Protein AF-H0YDP6-F1 (afdb_monomer_lite)

Foldseek 3Di:
DDDDPPDPPPPDPDDDPDDADPDDDDDDLDLVDDDPDPNSVVPRPPVVDDPDDDDDDDVVVVPPDDDDDDDDDDDDDDPPPRDDDPVVVVVVVVVVVVVVVVLVVCLVVLQPDDDDPLDDDDDLPCLLSLCCQAANPCLSDDDDDDDDPDDDPDDDCSHGHDHPDSNPVSNDDPSSVVSSVVSVVVSVVVDPDD

Structure (mmCIF, N/CA/C/O backbone):
data_AF-H0YDP6-F1
#
_entry.id   AF-H0YDP6-F1
#
loop_
_atom_site.group_PDB
_atom_site.id
_atom_site.type_symbol
_atom_site.label_atom_id
_atom_site.label_alt_id
_atom_site.label_comp_id
_atom_site.label_asym_id
_atom_site.label_entity_id
_atom_site.label_seq_id
_atom_site.pdbx_PDB_ins_code
_atom_site.Cartn_x
_atom_site.Cartn_y
_atom_site.Cartn_z
_atom_site.occupancy
_atom_site.B_iso_or_equiv
_atom_site.auth_seq_id
_atom_site.auth_comp_id
_atom_site.auth_asym_id
_atom_site.auth_atom_id
_atom_site.pdbx_PDB_model_num
ATOM 1 N N . MET A 1 1 ? 11.581 -14.091 57.928 1.00 34.69 1 MET A N 1
ATOM 2 C CA . MET A 1 1 ? 11.264 -13.471 56.625 1.00 34.69 1 MET A CA 1
ATOM 3 C C . MET A 1 1 ? 9.946 -14.050 56.158 1.00 34.69 1 MET A C 1
ATOM 5 O O . MET A 1 1 ? 9.931 -15.157 55.641 1.00 34.69 1 MET A O 1
ATOM 9 N N . ALA A 1 2 ? 8.842 -13.369 56.461 1.00 35.22 2 ALA A N 1
ATOM 10 C CA . ALA A 1 2 ? 7.537 -13.759 55.948 1.00 35.22 2 ALA A CA 1
ATOM 11 C C . ALA A 1 2 ? 7.419 -13.213 54.522 1.00 35.22 2 ALA A C 1
ATOM 13 O O . ALA A 1 2 ? 7.531 -12.010 54.300 1.00 35.22 2 ALA A O 1
ATOM 14 N N . TRP A 1 3 ? 7.291 -14.129 53.572 1.00 35.38 3 TRP A N 1
ATOM 15 C CA . TRP A 1 3 ? 7.004 -13.855 52.175 1.00 35.38 3 TRP A CA 1
ATOM 16 C C . TRP A 1 3 ? 5.617 -13.210 52.100 1.00 35.38 3 TRP A C 1
ATOM 18 O O . TRP A 1 3 ? 4.625 -13.873 52.386 1.00 35.38 3 TRP A O 1
ATOM 28 N N . VAL A 1 4 ? 5.540 -11.925 51.755 1.00 42.16 4 VAL A N 1
ATOM 29 C CA . VAL A 1 4 ? 4.278 -11.293 51.350 1.00 42.16 4 VAL A CA 1
ATOM 30 C C . VAL A 1 4 ? 4.115 -11.611 49.864 1.00 42.16 4 VAL A C 1
ATOM 32 O O . VAL A 1 4 ? 4.989 -11.227 49.081 1.00 42.16 4 VAL A O 1
ATOM 35 N N . PRO A 1 5 ? 3.093 -12.378 49.447 1.00 42.91 5 PRO A N 1
ATOM 36 C CA . PRO A 1 5 ? 2.848 -12.610 48.033 1.00 42.91 5 PRO A CA 1
ATOM 37 C C . PRO A 1 5 ? 2.568 -11.266 47.364 1.00 42.91 5 PRO A C 1
ATOM 39 O O . PRO A 1 5 ? 1.757 -10.489 47.860 1.00 42.91 5 PRO A O 1
ATOM 42 N N . ALA A 1 6 ? 3.259 -10.995 46.258 1.00 47.03 6 ALA A N 1
ATOM 43 C CA . ALA A 1 6 ? 2.938 -9.875 45.392 1.00 47.03 6 ALA A CA 1
ATOM 44 C C . ALA A 1 6 ? 1.503 -10.068 44.891 1.00 47.03 6 ALA A C 1
ATOM 46 O O . ALA A 1 6 ? 1.248 -10.956 44.073 1.00 47.03 6 ALA A O 1
ATOM 47 N N . GLU A 1 7 ? 0.569 -9.281 45.426 1.00 50.38 7 GLU A N 1
ATOM 48 C CA . GLU A 1 7 ? -0.763 -9.153 44.852 1.00 50.38 7 GLU A CA 1
ATOM 49 C C . GLU A 1 7 ? -0.587 -8.786 43.381 1.00 50.38 7 GLU A C 1
ATOM 51 O O . GLU A 1 7 ? 0.160 -7.871 43.023 1.00 50.38 7 GLU A O 1
ATOM 56 N N . SER A 1 8 ? -1.197 -9.591 42.515 1.00 49.56 8 SER A N 1
ATOM 57 C CA . SER A 1 8 ? -1.188 -9.372 41.081 1.00 49.56 8 SER A CA 1
ATOM 58 C C . SER A 1 8 ? -1.639 -7.944 40.811 1.00 49.56 8 SER A C 1
ATOM 60 O O . SER A 1 8 ? -2.764 -7.591 41.160 1.00 49.56 8 SER A O 1
ATOM 62 N N . ALA A 1 9 ? -0.770 -7.150 40.188 1.00 52.09 9 ALA A N 1
ATOM 63 C CA . ALA A 1 9 ? -1.075 -5.819 39.686 1.00 52.09 9 ALA A CA 1
ATOM 64 C C . ALA A 1 9 ? -2.089 -5.914 38.532 1.00 52.09 9 ALA A C 1
ATOM 66 O O . ALA A 1 9 ? -1.759 -5.724 37.364 1.00 52.09 9 ALA A O 1
ATOM 67 N N . VAL A 1 10 ? -3.325 -6.280 38.856 1.00 60.31 10 VAL A N 1
ATOM 68 C CA . VAL A 1 10 ? -4.483 -5.883 38.074 1.00 60.31 10 VAL A CA 1
ATOM 69 C C . VAL A 1 10 ? -4.755 -4.452 38.507 1.00 60.31 10 VAL A C 1
ATOM 71 O O . VAL A 1 10 ? -4.965 -4.182 39.685 1.00 60.31 10 VAL A O 1
ATOM 74 N N . GLU A 1 11 ? -4.623 -3.515 37.578 1.00 74.81 11 GLU A N 1
ATOM 75 C CA . GLU A 1 11 ? -4.986 -2.124 37.814 1.00 74.81 11 GLU A CA 1
ATOM 76 C C . GLU A 1 11 ? -6.482 -2.104 38.165 1.00 74.81 11 GLU A C 1
ATOM 78 O O . GLU A 1 11 ? -7.344 -2.348 37.319 1.00 74.81 11 GLU A O 1
ATOM 83 N N . GLU A 1 12 ? -6.784 -1.976 39.456 1.00 82.00 12 GLU A N 1
ATOM 84 C CA . GLU A 1 12 ? -8.146 -2.039 39.972 1.00 82.00 12 GLU A CA 1
ATOM 85 C C . GLU A 1 12 ? -8.906 -0.800 39.482 1.00 82.00 12 GLU A C 1
ATOM 87 O O . GLU A 1 12 ? -8.481 0.327 39.723 1.00 82.00 12 GLU A O 1
ATOM 92 N N . LEU A 1 13 ? -10.023 -0.997 38.770 1.00 84.56 13 LEU A N 1
ATOM 93 C CA . LEU A 1 13 ? -10.787 0.088 38.131 1.00 84.56 13 LEU A CA 1
ATOM 94 C C . LEU A 1 13 ? -11.297 1.131 39.143 1.00 84.56 13 LEU A C 1
ATOM 96 O O . LEU A 1 13 ? -11.452 2.304 38.805 1.00 84.56 13 LEU A O 1
ATOM 100 N N . MET A 1 14 ? -11.566 0.700 40.378 1.00 85.00 14 MET A N 1
ATOM 101 C CA . MET A 1 14 ? -11.979 1.548 41.496 1.00 85.00 14 MET A CA 1
ATOM 102 C C . MET A 1 14 ? -11.323 1.049 42.795 1.00 85.00 14 MET A C 1
ATOM 104 O O . MET A 1 14 ? -11.967 0.324 43.554 1.00 85.00 14 MET A O 1
ATOM 108 N N . PRO A 1 15 ? -10.050 1.406 43.057 1.00 88.19 15 PRO A N 1
ATOM 109 C CA . PRO A 1 15 ? -9.323 0.889 44.205 1.00 88.19 15 PRO A CA 1
ATOM 110 C C . PRO A 1 15 ? -9.861 1.461 45.513 1.00 88.19 15 PRO A C 1
ATOM 112 O O . PRO A 1 15 ? -10.259 2.628 45.601 1.00 88.19 15 PRO A O 1
ATOM 115 N N . ARG A 1 16 ? -9.831 0.651 46.573 1.00 82.75 16 ARG A N 1
ATOM 116 C CA . ARG A 1 16 ? -10.176 1.114 47.922 1.00 82.75 16 ARG A CA 1
ATOM 117 C C . ARG A 1 16 ? -9.077 2.032 48.454 1.00 82.75 16 ARG A C 1
ATOM 119 O O . ARG A 1 16 ? -8.000 1.579 48.817 1.00 82.75 16 ARG A O 1
ATOM 126 N N . LEU A 1 17 ? -9.367 3.329 48.531 1.00 86.94 17 LEU A N 1
ATOM 127 C CA . LEU A 1 17 ? -8.424 4.333 49.047 1.00 86.94 17 LEU A CA 1
ATOM 128 C C . LEU A 1 17 ? -8.523 4.547 50.562 1.00 86.94 17 LEU A C 1
ATOM 130 O O . LEU A 1 17 ? -7.621 5.125 51.165 1.00 86.94 17 LEU A O 1
ATOM 134 N N . LEU A 1 18 ? -9.627 4.113 51.169 1.00 85.69 18 LEU A N 1
ATOM 135 C CA . LEU A 1 18 ? -9.869 4.241 52.600 1.00 85.69 18 LEU A CA 1
ATOM 136 C C . LEU A 1 18 ? -9.825 2.856 53.254 1.00 85.69 18 LEU A C 1
ATOM 138 O O . LEU A 1 18 ? -10.456 1.928 52.738 1.00 85.69 18 LEU A O 1
ATOM 142 N N . PRO A 1 19 ? -9.116 2.704 54.386 1.00 80.50 19 PRO A N 1
ATOM 143 C CA . PRO A 1 19 ? -9.111 1.454 55.125 1.00 80.50 19 PRO A CA 1
ATOM 144 C C . PRO A 1 19 ? -10.493 1.227 55.745 1.00 80.50 19 PRO A C 1
ATOM 146 O O . PRO A 1 19 ? -11.000 2.064 56.494 1.00 80.50 19 PRO A O 1
ATOM 149 N N . VAL A 1 20 ? -11.102 0.087 55.429 1.00 74.88 20 VAL A N 1
ATOM 150 C CA . VAL A 1 20 ? -12.347 -0.375 56.050 1.00 74.88 20 VAL A CA 1
ATOM 151 C C . VAL A 1 20 ? -12.084 -1.771 56.595 1.00 74.88 20 VAL A C 1
ATOM 153 O O . VAL A 1 20 ? -11.901 -2.714 55.827 1.00 74.88 20 VAL A O 1
ATOM 156 N N . GLU A 1 21 ? -12.030 -1.887 57.921 1.00 70.06 21 GLU A N 1
ATOM 157 C CA . GLU A 1 21 ? -11.777 -3.154 58.608 1.00 70.06 21 GLU A CA 1
ATOM 158 C C . GLU A 1 21 ? -12.945 -4.139 58.390 1.00 70.06 21 GLU A C 1
ATOM 160 O O . GLU A 1 21 ? -14.109 -3.763 58.595 1.00 70.06 21 GLU A O 1
ATOM 165 N N . PRO A 1 22 ? -12.684 -5.404 58.006 1.00 60.56 22 PRO A N 1
ATOM 166 C CA . PRO A 1 22 ? -13.696 -6.451 57.991 1.00 60.56 22 PRO A CA 1
ATOM 167 C C . PRO A 1 22 ? -13.973 -6.907 59.433 1.00 60.56 22 PRO A C 1
ATOM 169 O O . PRO A 1 22 ? -13.395 -7.875 59.910 1.00 60.56 22 PRO A O 1
ATOM 172 N N . CYS A 1 23 ? -14.832 -6.186 60.156 1.00 55.94 23 CYS A N 1
ATOM 173 C CA . CYS A 1 23 ? -15.249 -6.585 61.503 1.00 55.94 23 CYS A CA 1
ATOM 174 C C . CYS A 1 23 ? -16.501 -7.467 61.472 1.00 55.94 23 CYS A C 1
ATOM 176 O O . CYS A 1 23 ? -17.557 -7.036 60.986 1.00 55.94 23 CYS A O 1
ATOM 178 N N . ASP A 1 24 ? -16.362 -8.651 62.071 1.00 53.22 24 ASP A N 1
ATOM 179 C CA . ASP A 1 24 ? -17.443 -9.553 62.453 1.00 53.22 24 ASP A CA 1
ATOM 180 C C . ASP A 1 24 ? -18.491 -8.841 63.325 1.00 53.22 24 ASP A C 1
ATOM 182 O O . ASP A 1 24 ? -18.210 -7.921 64.094 1.00 53.22 24 ASP A O 1
ATOM 186 N N . LEU A 1 25 ? -19.736 -9.266 63.144 1.00 56.06 25 LEU A N 1
ATOM 187 C CA . LEU A 1 25 ? -20.956 -8.747 63.755 1.00 56.06 25 LEU A CA 1
ATOM 188 C C . LEU A 1 25 ? -20.878 -8.729 65.293 1.00 56.06 25 LEU A C 1
ATOM 190 O O . LEU A 1 25 ? -21.164 -9.746 65.917 1.00 56.06 25 LEU A O 1
ATOM 194 N N . THR A 1 26 ? -20.584 -7.593 65.929 1.00 51.22 26 THR A N 1
ATOM 195 C CA . THR A 1 26 ? -20.781 -7.463 67.385 1.00 51.22 26 THR A CA 1
ATOM 196 C C . THR A 1 26 ? -21.353 -6.098 67.766 1.00 51.22 26 THR A C 1
ATOM 198 O O . THR A 1 26 ? -20.638 -5.106 67.842 1.00 51.22 26 THR A O 1
ATOM 201 N N . GLU A 1 27 ? -22.673 -6.106 67.971 1.00 59.97 27 GLU A N 1
ATOM 202 C CA . GLU A 1 27 ? -23.441 -5.320 68.951 1.00 59.97 27 GLU A CA 1
ATOM 203 C C . GLU A 1 27 ? -23.253 -3.788 68.969 1.00 59.97 27 GLU A C 1
ATOM 205 O O . GLU A 1 27 ? -22.337 -3.256 69.586 1.00 59.97 27 GLU A O 1
ATOM 210 N N . GLY A 1 28 ? -24.209 -3.059 68.376 1.00 59.81 28 GLY A N 1
ATOM 211 C CA . GLY A 1 28 ? -24.415 -1.628 68.665 1.00 59.81 28 GLY A CA 1
ATOM 212 C C . GLY A 1 28 ? -24.575 -0.707 67.457 1.00 59.81 28 GLY A C 1
ATOM 213 O O . GLY A 1 28 ? -24.851 0.477 67.637 1.00 59.81 28 GLY A O 1
ATOM 214 N N . PHE A 1 29 ? -24.429 -1.220 66.234 1.00 68.00 29 PHE A N 1
ATOM 215 C CA . PHE A 1 29 ? -24.659 -0.418 65.036 1.00 68.00 29 PHE A CA 1
ATOM 216 C C . PHE A 1 29 ? -26.163 -0.250 64.780 1.00 68.00 29 PHE A C 1
ATOM 218 O O . PHE A 1 29 ? -26.824 -1.163 64.284 1.00 68.00 29 PHE A O 1
ATOM 225 N N . ASP A 1 30 ? -26.691 0.917 65.142 1.00 72.31 30 ASP A N 1
ATOM 226 C CA . ASP A 1 30 ? -28.053 1.335 64.823 1.00 72.31 30 ASP A CA 1
ATOM 227 C C . ASP A 1 30 ? -28.040 2.214 63.557 1.00 72.31 30 ASP A C 1
ATOM 229 O O . ASP A 1 30 ? -27.633 3.377 63.630 1.00 72.31 30 ASP A O 1
ATOM 233 N N . PRO A 1 31 ? -28.491 1.702 62.395 1.00 72.31 31 PRO A N 1
ATOM 234 C CA . PRO A 1 31 ? -28.516 2.464 61.147 1.00 72.31 31 PRO A CA 1
ATOM 235 C C . PRO A 1 31 ? -29.514 3.635 61.167 1.00 72.31 31 PRO A C 1
ATOM 237 O O . PRO A 1 31 ? -29.527 4.430 60.230 1.00 72.31 31 PRO A O 1
ATOM 240 N N . SER A 1 32 ? -30.364 3.746 62.196 1.00 78.44 32 SER A N 1
ATOM 241 C CA . SER A 1 32 ? -31.344 4.828 62.343 1.00 78.44 32 SER A CA 1
ATOM 242 C C . SER A 1 32 ? -30.815 6.060 63.092 1.00 78.44 32 SER A C 1
ATOM 244 O O . SER A 1 32 ? -31.478 7.100 63.107 1.00 78.44 32 SER A O 1
ATOM 246 N N . VAL A 1 33 ? -29.613 5.984 63.676 1.00 82.38 33 VAL A N 1
ATOM 247 C CA . VAL A 1 33 ? -28.966 7.084 64.410 1.00 82.38 33 VAL A CA 1
ATOM 248 C C . VAL A 1 33 ? -27.766 7.606 63.606 1.00 82.38 33 VAL A C 1
ATOM 250 O O . VAL A 1 33 ? -27.067 6.814 62.976 1.00 82.38 33 VAL A O 1
ATOM 253 N N . PRO A 1 34 ? -27.481 8.927 63.611 1.00 82.44 34 PRO A N 1
ATOM 254 C CA . PRO A 1 34 ? -26.311 9.461 62.922 1.00 82.44 34 PRO A CA 1
ATOM 255 C C . PRO A 1 34 ? -25.002 8.792 63.385 1.00 82.44 34 PRO A C 1
ATOM 257 O O . PRO A 1 34 ? -24.787 8.682 64.600 1.00 82.44 34 PRO A O 1
ATOM 260 N N . PRO A 1 35 ? -24.117 8.386 62.452 1.00 81.38 35 PRO A N 1
ATOM 261 C CA . PRO A 1 35 ? -22.867 7.712 62.784 1.00 81.38 35 PRO A CA 1
ATOM 262 C C . PRO A 1 35 ? -21.957 8.632 63.598 1.00 81.38 35 PRO A C 1
ATOM 264 O O . PRO A 1 35 ? -21.845 9.830 63.322 1.00 81.38 35 PRO A O 1
ATOM 267 N N . ARG A 1 36 ? -21.292 8.070 64.609 1.00 82.94 36 ARG A N 1
ATOM 268 C CA . ARG A 1 36 ? -20.384 8.800 65.508 1.00 82.94 36 ARG A CA 1
ATOM 269 C C . ARG A 1 36 ? -18.915 8.571 65.165 1.00 82.94 36 ARG A C 1
ATOM 271 O O . ARG A 1 36 ? -18.061 9.287 65.685 1.00 82.94 36 ARG A O 1
ATOM 278 N N . THR A 1 37 ? -18.621 7.612 64.285 1.00 82.12 37 THR A N 1
ATOM 279 C CA . THR A 1 37 ? -17.263 7.300 63.820 1.00 82.12 37 THR A CA 1
ATOM 280 C C . THR A 1 37 ? -17.160 7.265 62.283 1.00 82.12 37 THR A C 1
ATOM 282 O O . THR A 1 37 ? -18.139 6.944 61.602 1.00 82.12 37 THR A O 1
ATOM 285 N N . PRO A 1 38 ? -15.982 7.575 61.696 1.00 80.00 38 PRO A N 1
ATOM 286 C CA . PRO A 1 38 ? -15.763 7.474 60.247 1.00 80.00 38 PRO A CA 1
ATOM 287 C C . PRO A 1 38 ? -16.009 6.067 59.679 1.00 80.00 38 PRO A C 1
ATOM 289 O O . PRO A 1 38 ? -16.478 5.921 58.554 1.00 80.00 38 PRO A O 1
ATOM 292 N N . GLN A 1 39 ? -15.718 5.026 60.461 1.00 78.88 39 GLN A N 1
ATOM 293 C CA . GLN A 1 39 ? -15.916 3.626 60.088 1.00 78.88 39 GLN A CA 1
ATOM 294 C C . GLN A 1 39 ? -17.399 3.253 60.033 1.00 78.88 39 GLN A C 1
ATOM 296 O O . GLN A 1 39 ? -17.797 2.501 59.149 1.00 78.88 39 GLN A O 1
ATOM 301 N N . GLU A 1 40 ? -18.223 3.781 60.941 1.00 77.00 40 GLU A N 1
ATOM 302 C CA . GLU A 1 40 ? -19.680 3.632 60.865 1.00 77.00 40 GLU A CA 1
ATOM 303 C C . GLU A 1 40 ? -20.222 4.317 59.611 1.00 77.00 40 GLU A C 1
ATOM 305 O O . GLU A 1 40 ? -20.991 3.706 58.878 1.00 77.00 40 GLU A O 1
ATOM 310 N N . TYR A 1 41 ? -19.761 5.538 59.318 1.00 78.38 41 TYR A N 1
ATOM 311 C CA . TYR A 1 41 ? -20.214 6.318 58.164 1.00 78.38 41 TYR A CA 1
ATOM 312 C C . TYR A 1 41 ? -20.012 5.591 56.823 1.00 78.38 41 TYR A C 1
ATOM 314 O O . TYR A 1 41 ? -20.909 5.579 55.984 1.00 78.38 41 TYR A O 1
ATOM 322 N N . LEU A 1 42 ? -18.868 4.930 56.627 1.00 78.56 42 LEU A N 1
ATOM 323 C CA . LEU A 1 42 ? -18.537 4.262 55.361 1.00 78.56 42 LEU A CA 1
ATOM 324 C C . LEU A 1 42 ? -19.308 2.950 55.104 1.00 78.56 42 LEU A C 1
ATOM 326 O O . LEU A 1 42 ? -19.183 2.384 54.019 1.00 78.56 42 LEU A O 1
ATOM 330 N N . ARG A 1 43 ? -20.094 2.440 56.064 1.00 69.44 43 ARG A N 1
ATOM 331 C CA . ARG A 1 43 ? -20.706 1.095 55.987 1.00 69.44 43 ARG A CA 1
ATOM 332 C C . ARG A 1 43 ? -22.179 1.061 55.569 1.00 69.44 43 ARG A C 1
ATOM 334 O O . ARG A 1 43 ? -22.682 -0.023 55.290 1.00 69.44 43 ARG A O 1
ATOM 341 N N . ILE A 1 44 ? -22.891 2.188 55.563 1.00 66.19 44 ILE A N 1
ATOM 342 C CA . ILE A 1 44 ? -24.350 2.147 55.796 1.00 66.19 44 ILE A CA 1
ATOM 343 C C . ILE A 1 44 ? -25.192 2.034 54.517 1.00 66.19 44 ILE A C 1
ATOM 345 O O . ILE A 1 44 ? -26.254 1.419 54.545 1.00 66.19 44 ILE A O 1
ATOM 349 N N . GLU A 1 45 ? -24.741 2.579 53.389 1.00 66.94 45 GLU A N 1
ATOM 350 C CA . GLU A 1 45 ? -25.686 2.913 52.310 1.00 66.94 45 GLU A CA 1
ATOM 351 C C . GLU A 1 45 ? -25.391 2.221 50.974 1.00 66.94 45 GLU A C 1
ATOM 353 O O . GLU A 1 45 ? -26.297 1.688 50.336 1.00 66.94 45 GLU A O 1
ATOM 358 N N . ALA A 1 46 ? -24.120 2.136 50.573 1.00 67.44 46 ALA A N 1
ATOM 359 C CA . ALA A 1 46 ? -23.759 1.678 49.231 1.00 67.44 46 ALA A CA 1
ATOM 360 C C . ALA A 1 46 ? -24.174 0.223 48.929 1.00 67.44 46 ALA A C 1
ATOM 362 O O . ALA A 1 46 ? -24.521 -0.077 47.794 1.00 67.44 46 ALA A O 1
ATOM 363 N N . ALA A 1 47 ? -24.195 -0.665 49.933 1.00 70.75 47 ALA A N 1
ATOM 364 C CA . ALA A 1 47 ? -24.610 -2.063 49.759 1.00 70.75 47 ALA A CA 1
ATOM 365 C C . ALA A 1 47 ? -26.134 -2.248 49.612 1.00 70.75 47 ALA A C 1
ATOM 367 O O . ALA A 1 47 ? -26.582 -3.296 49.153 1.00 70.75 47 ALA A O 1
ATOM 368 N N . GLN A 1 48 ? -26.931 -1.258 50.029 1.00 76.44 48 GLN A N 1
ATOM 369 C CA . GLN A 1 48 ? -28.392 -1.268 49.878 1.00 76.44 48 GLN A CA 1
ATOM 370 C C . GLN A 1 48 ? -28.828 -0.642 48.550 1.00 76.44 48 GLN A C 1
ATOM 372 O O . GLN A 1 48 ? -29.945 -0.877 48.083 1.00 76.44 48 GLN A O 1
ATOM 377 N N . CYS A 1 49 ? -27.947 0.144 47.932 1.00 82.75 49 CYS A N 1
ATOM 378 C CA . CYS A 1 49 ? -28.163 0.686 46.606 1.00 82.75 49 CYS A CA 1
ATOM 379 C C . CYS A 1 49 ? -28.052 -0.425 45.547 1.00 82.75 49 CYS A C 1
ATOM 381 O O . CYS A 1 49 ? -27.152 -1.263 45.613 1.00 82.75 49 CYS A O 1
ATOM 383 N N . PRO A 1 50 ? -28.934 -0.436 44.538 1.00 87.69 50 PRO A N 1
ATOM 384 C CA . PRO A 1 50 ? -28.758 -1.301 43.379 1.00 87.69 50 PRO A CA 1
ATOM 385 C C . PRO A 1 50 ? -27.456 -0.949 42.644 1.00 87.69 50 PRO A C 1
ATOM 387 O O . PRO A 1 50 ? -27.249 0.204 42.271 1.00 87.69 50 PRO A O 1
ATOM 390 N N . ASP A 1 51 ? -26.617 -1.956 42.400 1.00 88.69 51 ASP A N 1
ATOM 391 C CA . ASP A 1 51 ? -25.306 -1.809 41.745 1.00 88.69 51 ASP A CA 1
ATOM 392 C C . ASP A 1 51 ? -25.418 -1.251 40.314 1.00 88.69 51 ASP A C 1
ATOM 394 O O . ASP A 1 51 ? -24.613 -0.443 39.858 1.00 88.69 51 ASP A O 1
ATOM 398 N N . VAL A 1 52 ? -26.491 -1.627 39.613 1.00 90.88 52 VAL A N 1
ATOM 399 C CA . VAL A 1 52 ? -26.812 -1.121 38.279 1.00 90.88 52 VAL A CA 1
ATOM 400 C C . VAL A 1 52 ? -28.244 -0.610 38.262 1.00 90.88 52 VAL A C 1
ATOM 402 O O . VAL A 1 52 ? -29.194 -1.343 38.542 1.00 90.88 52 VAL A O 1
ATOM 405 N N . VAL A 1 53 ? -28.407 0.650 37.863 1.00 93.00 53 VAL A N 1
ATOM 406 C CA . VAL A 1 53 ? -29.710 1.279 37.625 1.00 93.00 53 VAL A CA 1
ATOM 407 C C . VAL A 1 53 ? -29.844 1.674 36.162 1.00 93.00 53 VAL A C 1
ATOM 409 O O . VAL A 1 53 ? -28.916 2.208 35.560 1.00 93.00 53 VAL A O 1
ATOM 412 N N . VAL A 1 54 ? -31.018 1.432 35.576 1.00 92.12 54 VAL A N 1
ATOM 413 C CA . VAL A 1 54 ? -31.317 1.802 34.186 1.00 92.12 54 VAL A CA 1
ATOM 414 C C . VAL A 1 54 ? -32.447 2.821 34.174 1.00 92.12 54 VAL A C 1
ATOM 416 O O . VAL A 1 54 ? -33.591 2.505 34.498 1.00 92.12 54 VAL A O 1
ATOM 419 N N . ALA A 1 55 ? -32.136 4.052 33.773 1.00 91.44 55 ALA A N 1
ATOM 420 C CA . ALA A 1 55 ? -33.135 5.095 33.588 1.00 91.44 55 ALA A CA 1
ATOM 421 C C . ALA A 1 55 ? -33.835 4.944 32.228 1.00 91.44 55 ALA A C 1
ATOM 423 O O . ALA A 1 55 ? -33.186 4.857 31.185 1.00 91.44 55 ALA A O 1
ATOM 424 N N . GLN A 1 56 ? -35.169 4.956 32.228 1.00 88.19 56 GLN A N 1
ATOM 425 C CA . GLN A 1 56 ? -35.962 4.945 30.998 1.00 88.19 56 GLN A CA 1
ATOM 426 C C . GLN A 1 56 ? -35.992 6.348 30.383 1.00 88.19 56 GLN A C 1
ATOM 428 O O . GLN A 1 56 ? -36.542 7.285 30.960 1.00 88.19 56 GLN A O 1
ATOM 433 N N . ILE A 1 57 ? -35.403 6.495 29.197 1.00 86.75 57 ILE A N 1
ATOM 434 C CA . ILE A 1 57 ? -35.352 7.756 28.447 1.00 86.75 57 ILE A CA 1
ATOM 435 C C . ILE A 1 57 ? -36.102 7.565 27.130 1.00 86.75 57 ILE A C 1
ATOM 437 O O . ILE A 1 57 ? -35.909 6.557 26.455 1.00 86.75 57 ILE A O 1
ATOM 441 N N . ASP A 1 58 ? -36.929 8.544 26.738 1.00 87.06 58 ASP A N 1
ATOM 442 C CA . ASP A 1 58 ? -37.601 8.541 25.431 1.00 87.06 58 ASP A CA 1
ATOM 443 C C . ASP A 1 58 ? -36.559 8.488 24.289 1.00 87.06 58 ASP A C 1
ATOM 445 O O . ASP A 1 58 ? -35.839 9.475 24.069 1.00 87.06 58 ASP A O 1
ATOM 449 N N . PRO A 1 59 ? -36.489 7.384 23.516 1.00 81.06 59 PRO A N 1
ATOM 450 C CA . PRO A 1 59 ? -35.488 7.204 22.465 1.00 81.06 59 PRO A CA 1
ATOM 451 C C . PRO A 1 59 ? -35.558 8.269 21.365 1.00 81.06 59 PRO A C 1
ATOM 453 O O . PRO A 1 59 ? -34.569 8.517 20.670 1.00 81.06 59 PRO A O 1
ATOM 456 N N . LYS A 1 60 ? -36.711 8.931 21.199 1.00 82.56 60 LYS A N 1
ATOM 457 C CA . LYS A 1 60 ? -36.899 9.999 20.207 1.00 82.56 60 LYS A CA 1
ATOM 458 C C . LYS A 1 60 ? -36.035 11.225 20.505 1.00 82.56 60 LYS A C 1
ATOM 460 O O . LYS A 1 60 ? -35.658 11.939 19.577 1.00 82.56 60 LYS A O 1
ATOM 465 N N . LYS A 1 61 ? -35.674 11.452 21.773 1.00 77.50 61 LYS A N 1
ATOM 466 C CA . LYS A 1 61 ? -34.800 12.561 22.187 1.00 77.50 61 LYS A CA 1
ATOM 467 C C . LYS A 1 61 ? -33.339 12.336 21.787 1.00 77.50 61 LYS A C 1
ATOM 469 O O . LYS A 1 61 ? -32.648 13.304 21.493 1.00 77.50 61 LYS A O 1
ATOM 474 N N . LEU A 1 62 ? -32.897 11.078 21.720 1.00 77.38 62 LEU A N 1
ATOM 475 C CA . LEU A 1 62 ? -31.510 10.709 21.407 1.00 77.38 62 LEU A CA 1
ATOM 476 C C . LEU A 1 62 ? -31.253 10.594 19.896 1.00 77.38 62 LEU A C 1
ATOM 478 O O . LEU A 1 62 ? -30.192 10.974 19.412 1.00 77.38 62 LEU A O 1
ATOM 482 N N . LYS A 1 63 ? -32.242 10.132 19.121 1.00 75.81 63 LYS A N 1
ATOM 483 C CA . LYS A 1 63 ? -32.089 9.871 17.675 1.00 75.81 63 LYS A CA 1
ATOM 484 C C . LYS A 1 63 ? -32.128 11.117 16.779 1.00 75.81 63 LYS A C 1
ATOM 486 O O . LYS A 1 63 ? -31.850 11.016 15.590 1.00 75.81 63 LYS A O 1
ATOM 491 N N . ARG A 1 64 ? -32.482 12.294 17.307 1.00 77.12 64 ARG A N 1
ATOM 492 C CA . ARG A 1 64 ? -32.744 13.500 16.493 1.00 77.12 64 ARG A CA 1
ATOM 493 C C . ARG A 1 64 ? -31.484 14.145 15.893 1.00 77.12 64 ARG A C 1
ATOM 495 O O . ARG A 1 64 ? -31.614 14.917 14.948 1.00 77.12 64 ARG A O 1
ATOM 502 N N . LYS A 1 65 ? -30.294 13.891 16.451 1.00 82.19 65 LYS A N 1
ATOM 503 C CA . LYS A 1 65 ? -29.035 14.563 16.067 1.00 82.19 65 LYS A CA 1
ATOM 504 C C . LYS A 1 65 ? -27.808 13.646 16.163 1.00 82.19 65 LYS A C 1
ATOM 506 O O . LYS A 1 65 ? -26.756 14.075 16.626 1.00 82.19 65 LYS A O 1
ATOM 511 N N . GLN A 1 66 ? -27.943 12.375 15.792 1.00 83.50 66 GLN A N 1
ATOM 512 C CA . GLN A 1 66 ? -26.793 11.475 15.806 1.00 83.50 66 GLN A CA 1
ATOM 513 C C . GLN A 1 66 ? -25.821 11.853 14.680 1.00 83.50 66 GLN A C 1
ATOM 515 O O . GLN A 1 66 ? -26.211 11.902 13.514 1.00 83.50 66 GLN A O 1
ATOM 520 N N . SER A 1 67 ? -24.567 12.128 15.034 1.00 90.31 67 SER A N 1
ATOM 521 C CA . SER A 1 67 ? -23.500 12.350 14.058 1.00 90.31 67 SER A CA 1
ATOM 522 C C . SER A 1 67 ? -23.177 11.057 13.313 1.00 90.31 67 SER A C 1
ATOM 524 O O . SER A 1 67 ? -23.235 9.967 13.886 1.00 90.31 67 SER A O 1
ATOM 526 N N . VAL A 1 68 ? -22.815 11.184 12.038 1.00 91.44 68 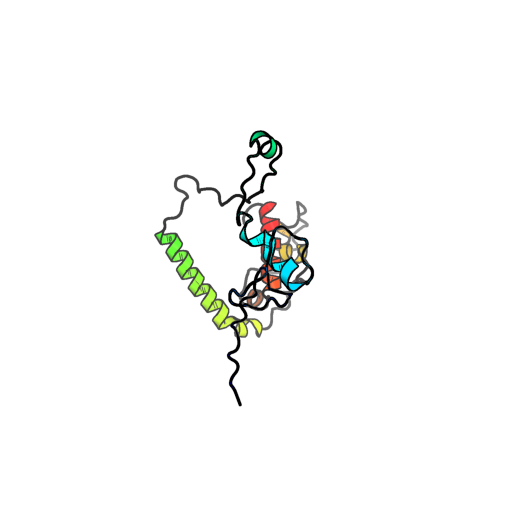VAL A N 1
ATOM 527 C CA . VAL A 1 68 ? -22.359 10.051 11.229 1.00 91.44 68 VAL A CA 1
ATOM 528 C C . VAL A 1 68 ? -20.863 9.828 11.431 1.00 91.44 68 VAL A C 1
ATOM 530 O O . VAL A 1 68 ? -20.101 10.784 11.557 1.00 91.44 68 VAL A O 1
ATOM 533 N N . ASN A 1 69 ? -20.444 8.564 11.432 1.00 93.56 69 ASN A N 1
ATOM 534 C CA . ASN A 1 69 ? -19.035 8.203 11.324 1.00 93.56 69 ASN A CA 1
ATOM 535 C C . ASN A 1 69 ? -18.721 7.978 9.846 1.00 93.56 69 ASN A C 1
ATOM 537 O O . ASN A 1 69 ? -19.365 7.149 9.203 1.00 93.56 69 ASN A O 1
ATOM 541 N N . ILE A 1 70 ? -17.761 8.724 9.304 1.00 93.19 70 ILE A N 1
ATOM 542 C CA . ILE A 1 70 ? -17.373 8.601 7.898 1.00 93.19 70 ILE A CA 1
ATOM 543 C C . ILE A 1 70 ? -16.367 7.456 7.786 1.00 93.19 70 ILE A C 1
ATOM 545 O O . ILE A 1 70 ? -15.220 7.580 8.207 1.00 93.19 70 ILE A O 1
ATOM 549 N N . SER A 1 71 ? -16.809 6.333 7.230 1.00 93.00 71 SER A N 1
ATOM 550 C CA . SER A 1 71 ? -15.943 5.222 6.842 1.00 93.00 71 SER A CA 1
ATOM 551 C C . SER A 1 71 ? -15.492 5.388 5.394 1.00 93.00 71 SER A C 1
ATOM 553 O O . SER A 1 71 ? -16.315 5.691 4.529 1.00 93.00 71 SER A O 1
ATOM 555 N N . LEU A 1 72 ? -14.212 5.140 5.122 1.00 94.00 72 LEU A N 1
ATOM 556 C CA . LEU A 1 72 ? -13.693 5.107 3.754 1.00 94.00 72 LEU A CA 1
ATOM 557 C C . LEU A 1 72 ? -14.333 3.952 2.969 1.00 94.00 72 LEU A C 1
ATOM 559 O O . LEU A 1 72 ? -14.601 2.884 3.525 1.00 94.00 72 LEU A O 1
ATOM 563 N N . SER A 1 73 ? -14.593 4.169 1.680 1.00 94.62 73 SER A N 1
ATOM 564 C CA . SER A 1 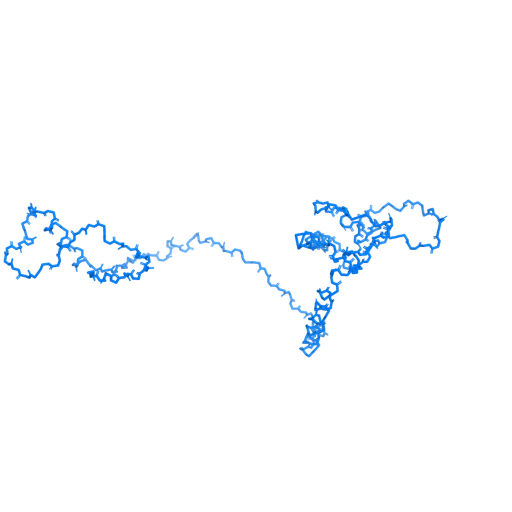73 ? -15.111 3.130 0.792 1.00 94.62 73 SER A CA 1
ATOM 565 C C . SER A 1 73 ? -14.066 2.038 0.544 1.00 94.62 73 SER A C 1
ATOM 567 O O . SER A 1 73 ? -12.862 2.284 0.536 1.00 94.62 73 SER A O 1
ATOM 569 N N . GLY A 1 74 ? -14.540 0.809 0.324 1.00 95.00 74 GLY A N 1
ATOM 570 C CA . GLY A 1 74 ? -13.697 -0.289 -0.147 1.00 95.00 74 GLY A CA 1
ATOM 571 C C . GLY A 1 74 ? -13.379 -0.191 -1.645 1.00 95.00 74 GLY A C 1
ATOM 572 O O . GLY A 1 74 ? -13.795 0.740 -2.337 1.00 95.00 74 GLY A O 1
ATOM 573 N N . CYS A 1 75 ? -12.672 -1.198 -2.162 1.00 94.94 75 CYS A N 1
ATOM 574 C CA . CYS A 1 75 ? -12.413 -1.331 -3.597 1.00 94.94 75 CYS A CA 1
ATOM 575 C C . CYS A 1 75 ? -13.711 -1.590 -4.379 1.00 94.94 75 CYS A C 1
ATOM 577 O O . CYS A 1 75 ? -14.596 -2.305 -3.906 1.00 94.94 75 CYS A O 1
ATOM 579 N N . GLN A 1 76 ? -13.807 -1.036 -5.589 1.00 95.94 76 GLN A N 1
ATOM 580 C CA . GLN A 1 76 ? -14.933 -1.305 -6.484 1.00 95.94 76 GLN A CA 1
ATOM 581 C C . GLN A 1 76 ? -14.811 -2.709 -7.101 1.00 95.94 76 GLN A C 1
ATOM 583 O O . GLN A 1 76 ? -13.695 -3.129 -7.423 1.00 95.94 76 GLN A O 1
ATOM 588 N N . PRO A 1 77 ? -15.922 -3.448 -7.283 1.00 96.31 77 PRO A N 1
ATOM 589 C CA . PRO A 1 77 ? -15.897 -4.715 -8.004 1.00 96.31 77 PRO A CA 1
ATOM 590 C C . PRO A 1 77 ? -15.396 -4.530 -9.439 1.00 96.31 77 PRO A C 1
ATOM 592 O O . PRO A 1 77 ? -15.748 -3.558 -10.108 1.00 96.31 77 PRO A O 1
ATOM 595 N N . ALA A 1 78 ? -14.603 -5.485 -9.926 1.00 97.06 78 ALA A N 1
ATOM 596 C CA . ALA A 1 78 ? -14.212 -5.507 -11.330 1.00 97.06 78 ALA A CA 1
ATOM 597 C C . ALA A 1 78 ? -15.450 -5.734 -12.224 1.00 97.06 78 ALA A C 1
ATOM 599 O O . ALA A 1 78 ? -16.320 -6.529 -11.850 1.00 97.06 78 ALA A O 1
ATOM 600 N N . PRO A 1 79 ? -15.522 -5.096 -13.406 1.00 97.50 79 PRO A N 1
ATOM 601 C CA . PRO A 1 79 ? -16.544 -5.400 -14.401 1.00 97.50 79 PRO A CA 1
ATOM 602 C C . PRO A 1 79 ? -16.578 -6.891 -14.766 1.00 97.50 79 PRO A C 1
ATOM 604 O O . PRO A 1 79 ? -15.585 -7.613 -14.625 1.00 97.50 79 PRO A O 1
ATOM 607 N N . GLU A 1 80 ? -17.724 -7.360 -15.260 1.00 96.56 80 GLU A N 1
ATOM 608 C CA . GLU A 1 80 ? -17.896 -8.759 -15.654 1.00 96.56 80 GLU A CA 1
ATOM 609 C C . GLU A 1 80 ? -16.857 -9.166 -16.712 1.00 96.56 80 GLU A C 1
ATOM 611 O O . GLU A 1 80 ? -16.616 -8.449 -17.680 1.00 96.56 80 GLU A O 1
ATOM 616 N N . GLY A 1 81 ? -16.193 -10.304 -16.490 1.00 96.81 81 GLY A N 1
ATOM 617 C CA . GLY A 1 81 ? -15.097 -10.788 -17.338 1.00 96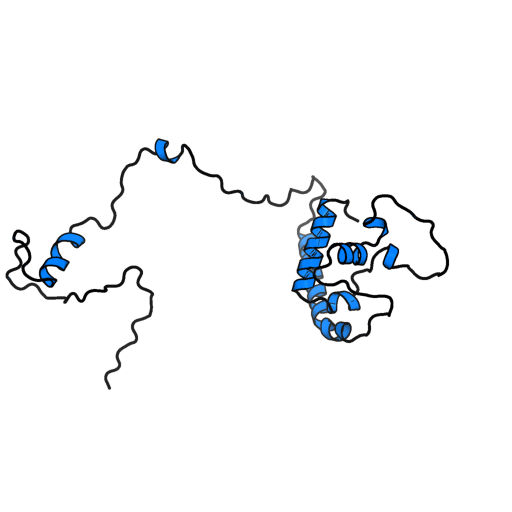.81 81 GLY A CA 1
ATOM 618 C C . GLY A 1 81 ? -13.708 -10.214 -17.020 1.00 96.81 81 GLY A C 1
ATOM 619 O O . GLY A 1 81 ? -12.720 -10.781 -17.477 1.00 96.81 81 GLY A O 1
ATOM 620 N N . TYR A 1 82 ? -13.599 -9.162 -16.198 1.00 97.12 82 TYR A N 1
ATOM 621 C CA . TYR A 1 82 ? -12.314 -8.553 -15.806 1.00 97.12 82 TYR A CA 1
ATOM 622 C C . TYR A 1 82 ? -11.814 -9.013 -14.431 1.00 97.12 82 TYR A C 1
ATOM 624 O O . TYR A 1 82 ? -10.671 -8.743 -14.062 1.00 97.12 82 TYR A O 1
ATOM 632 N N . SER A 1 83 ? -12.655 -9.699 -13.652 1.00 97.25 83 SER A N 1
ATOM 633 C CA . SER A 1 83 ? -12.252 -10.218 -12.344 1.00 97.25 83 SER A CA 1
ATOM 634 C C . SER A 1 83 ? -11.225 -11.352 -12.498 1.00 97.25 83 SER A C 1
ATOM 636 O O . SER A 1 83 ? -11.496 -12.327 -13.205 1.00 97.25 83 SER A O 1
ATOM 638 N N . PRO A 1 84 ? -10.050 -11.269 -11.848 1.00 97.56 84 PRO A N 1
ATOM 639 C CA . PRO A 1 84 ? -9.028 -12.299 -11.962 1.00 97.56 84 PRO A CA 1
ATOM 640 C C . PRO A 1 84 ? -9.438 -13.582 -11.233 1.00 97.56 84 PRO A C 1
ATOM 642 O O . PRO A 1 84 ? -10.007 -13.548 -10.139 1.00 97.56 84 PRO A O 1
ATOM 645 N N . THR A 1 85 ? -9.064 -14.736 -11.787 1.00 98.12 85 THR A N 1
ATOM 646 C CA . THR A 1 85 ? -9.304 -16.031 -11.134 1.00 98.12 85 THR A CA 1
ATOM 647 C C . THR A 1 85 ? -8.526 -16.146 -9.821 1.00 98.12 85 THR A C 1
ATOM 649 O O . THR A 1 85 ? -7.422 -15.615 -9.678 1.00 98.12 85 THR A O 1
ATOM 652 N N . LEU A 1 86 ? -9.070 -16.885 -8.850 1.00 98.31 86 LEU A N 1
ATOM 653 C CA . LEU A 1 86 ? -8.418 -17.067 -7.547 1.00 98.31 86 LEU A CA 1
ATOM 654 C C . LEU A 1 86 ? -7.035 -17.726 -7.674 1.00 98.31 86 LEU A C 1
ATOM 656 O O . LEU A 1 86 ? -6.094 -17.328 -6.991 1.00 98.31 86 LEU A O 1
ATOM 660 N N . GLN A 1 87 ? -6.898 -18.699 -8.580 1.00 98.50 87 GLN A N 1
ATOM 661 C CA . GLN A 1 87 ? -5.622 -19.363 -8.846 1.00 98.50 87 GLN A CA 1
ATOM 662 C C . GLN A 1 87 ? -4.558 -18.365 -9.324 1.00 98.50 87 GLN A C 1
ATOM 664 O O . GLN A 1 87 ? -3.420 -18.408 -8.854 1.00 98.50 87 GLN A O 1
ATOM 669 N N . TRP A 1 88 ? -4.929 -17.438 -10.213 1.00 98.25 88 TRP A N 1
ATOM 670 C CA . TRP A 1 88 ? -4.016 -16.400 -10.684 1.00 98.25 88 TRP A CA 1
ATOM 671 C C . TRP A 1 88 ? -3.608 -15.455 -9.548 1.00 98.25 88 TRP A C 1
ATOM 673 O O . TRP A 1 88 ? -2.421 -15.179 -9.386 1.00 98.25 88 TRP A O 1
ATOM 683 N N . GLN A 1 89 ? -4.552 -15.034 -8.699 1.00 98.31 89 GLN A N 1
ATOM 684 C CA . GLN A 1 89 ? -4.252 -14.190 -7.534 1.00 98.31 89 GLN A CA 1
ATOM 685 C C . GLN A 1 89 ? -3.263 -14.873 -6.574 1.00 98.31 89 GLN A C 1
ATOM 687 O O . GLN A 1 89 ? -2.271 -14.269 -6.168 1.00 98.31 89 GLN A O 1
ATOM 692 N N . GLN A 1 90 ? -3.483 -16.151 -6.251 1.00 98.56 90 GLN A N 1
ATOM 693 C CA . GLN A 1 90 ? -2.585 -16.930 -5.391 1.00 98.56 90 GLN A CA 1
ATOM 694 C C . GLN A 1 90 ? -1.184 -17.066 -5.997 1.00 98.56 90 GLN A C 1
ATOM 696 O O . GLN A 1 90 ? -0.187 -16.924 -5.286 1.00 98.56 90 GLN A O 1
ATOM 701 N N . GLN A 1 91 ? -1.100 -17.283 -7.312 1.00 98.56 91 GLN A N 1
ATOM 702 C CA . GLN A 1 91 ? 0.171 -17.318 -8.025 1.00 98.56 91 GLN A CA 1
ATOM 703 C C . GLN A 1 91 ? 0.903 -15.970 -7.943 1.00 98.56 91 GLN A C 1
ATOM 705 O O . GLN A 1 91 ? 2.094 -15.962 -7.631 1.00 98.56 91 GLN A O 1
ATOM 710 N N . GLN A 1 92 ? 0.215 -14.844 -8.165 1.00 98.50 92 GLN A N 1
ATOM 711 C CA . GLN A 1 92 ? 0.817 -13.509 -8.062 1.00 98.50 92 GLN A CA 1
ATOM 712 C C . GLN A 1 92 ? 1.333 -13.224 -6.647 1.00 98.50 92 GLN A C 1
ATOM 714 O O . GLN A 1 92 ? 2.458 -12.754 -6.484 1.00 98.50 92 GLN A O 1
ATOM 719 N N . VAL A 1 93 ? 0.564 -13.575 -5.611 1.00 98.56 93 VAL A N 1
ATOM 720 C CA . VAL A 1 93 ? 0.987 -13.416 -4.209 1.00 98.56 93 VAL A CA 1
ATOM 721 C C . VAL A 1 93 ? 2.228 -14.262 -3.904 1.00 98.56 93 VAL A C 1
ATOM 723 O O . VAL A 1 93 ? 3.177 -13.766 -3.289 1.00 98.56 93 VAL A O 1
ATOM 726 N N . ALA A 1 94 ? 2.263 -15.518 -4.361 1.00 98.31 94 ALA A N 1
ATOM 727 C CA . ALA A 1 94 ? 3.416 -16.397 -4.177 1.00 98.31 94 ALA A CA 1
ATOM 728 C C . ALA A 1 94 ? 4.667 -15.855 -4.890 1.00 98.31 94 ALA A C 1
ATOM 730 O O . ALA A 1 94 ? 5.730 -15.746 -4.276 1.00 98.31 94 ALA A O 1
ATOM 731 N N . GLN A 1 95 ? 4.532 -15.444 -6.155 1.00 98.56 95 GLN A N 1
ATOM 732 C CA . GLN A 1 95 ? 5.622 -14.855 -6.938 1.00 98.56 95 GLN A CA 1
ATOM 733 C C . GLN A 1 95 ? 6.141 -13.559 -6.304 1.00 98.56 95 GLN A C 1
ATOM 735 O O . GLN A 1 95 ? 7.352 -13.386 -6.150 1.00 98.56 95 GLN A O 1
ATOM 740 N N . PHE A 1 96 ? 5.244 -12.675 -5.866 1.00 98.44 96 PHE A N 1
ATOM 741 C CA . PHE A 1 96 ? 5.618 -11.425 -5.212 1.00 98.44 96 PHE A CA 1
ATOM 742 C C . PHE A 1 96 ? 6.375 -11.665 -3.898 1.00 98.44 96 PHE A C 1
ATOM 744 O O . PHE A 1 96 ? 7.349 -10.969 -3.606 1.00 98.44 96 PHE A O 1
ATOM 751 N N . SER A 1 97 ? 6.001 -12.694 -3.132 1.00 98.44 97 SER A N 1
ATOM 752 C CA . SER A 1 97 ? 6.746 -13.112 -1.938 1.00 98.44 97 SER A CA 1
ATOM 753 C C . SER A 1 97 ? 8.193 -13.500 -2.271 1.00 98.44 97 SER A C 1
ATOM 755 O O . SER A 1 97 ? 9.127 -13.004 -1.635 1.00 98.44 97 SER A O 1
ATOM 757 N N . THR A 1 98 ? 8.408 -14.301 -3.321 1.00 98.38 98 THR A N 1
ATOM 758 C CA . THR A 1 98 ? 9.757 -14.658 -3.794 1.00 98.38 98 THR A CA 1
ATOM 759 C C . THR A 1 98 ? 10.556 -13.427 -4.225 1.00 98.38 98 THR A C 1
ATOM 761 O O . THR A 1 98 ? 11.725 -13.294 -3.858 1.00 98.38 98 THR A O 1
ATOM 764 N N . VAL A 1 99 ? 9.937 -12.484 -4.944 1.00 98.12 99 VAL A N 1
ATOM 765 C CA . VAL A 1 99 ? 10.589 -11.220 -5.331 1.00 98.12 99 VAL A CA 1
ATOM 766 C C . VAL A 1 99 ? 11.031 -10.437 -4.093 1.00 98.12 99 VAL A C 1
ATOM 768 O O . VAL A 1 99 ? 12.190 -10.031 -4.014 1.00 98.12 99 VAL A O 1
ATOM 771 N N . ARG A 1 100 ? 10.167 -10.288 -3.081 1.00 97.62 100 ARG A N 1
ATOM 772 C CA . ARG A 1 100 ? 10.510 -9.598 -1.824 1.00 97.62 100 ARG A CA 1
ATOM 773 C C . ARG A 1 100 ? 11.677 -10.262 -1.096 1.00 97.62 100 ARG A C 1
ATOM 775 O O . ARG A 1 100 ? 12.569 -9.562 -0.617 1.00 97.62 100 ARG A O 1
ATOM 782 N N . GLN A 1 101 ? 11.702 -11.594 -1.040 1.00 97.88 101 GLN A N 1
ATOM 783 C CA . GLN A 1 101 ? 12.817 -12.344 -0.457 1.00 97.88 101 GLN A CA 1
ATOM 784 C C . GLN A 1 101 ? 14.124 -12.087 -1.218 1.00 97.88 101 GLN A C 1
ATOM 786 O O . GLN A 1 101 ? 15.153 -11.828 -0.595 1.00 97.88 101 GLN A O 1
ATOM 791 N N . ASN A 1 102 ? 14.082 -12.080 -2.553 1.00 97.44 102 ASN A N 1
ATOM 792 C CA . ASN A 1 102 ? 15.248 -11.811 -3.395 1.00 97.44 102 ASN A CA 1
ATOM 793 C C . ASN A 1 102 ? 15.766 -10.377 -3.249 1.00 97.44 102 ASN A C 1
ATOM 795 O O . ASN A 1 102 ? 16.979 -10.181 -3.140 1.00 97.44 102 ASN A O 1
ATOM 799 N N . VAL A 1 103 ? 14.873 -9.384 -3.209 1.00 96.62 103 VAL A N 1
ATOM 800 C CA . VAL A 1 103 ? 15.234 -7.978 -2.970 1.00 96.62 103 VAL A CA 1
ATOM 801 C C . VAL A 1 103 ? 15.909 -7.838 -1.609 1.00 96.62 103 VAL A C 1
ATOM 803 O O . VAL A 1 103 ? 16.976 -7.239 -1.514 1.00 96.62 103 VAL A O 1
ATOM 806 N N . ASN A 1 104 ? 15.337 -8.439 -0.563 1.00 96.06 104 ASN A N 1
ATOM 807 C CA . ASN A 1 104 ? 15.909 -8.377 0.778 1.00 96.06 104 ASN A CA 1
ATOM 808 C C . ASN A 1 104 ? 17.281 -9.068 0.854 1.00 96.06 104 ASN A C 1
ATOM 810 O O . ASN A 1 104 ? 18.230 -8.498 1.387 1.00 96.06 104 ASN A O 1
ATOM 814 N N . LYS A 1 105 ? 17.408 -10.260 0.255 1.00 96.88 105 LYS A N 1
ATOM 815 C CA . LYS A 1 105 ? 18.650 -11.045 0.228 1.00 96.88 105 LYS A CA 1
ATOM 816 C C . LYS A 1 105 ? 19.821 -10.272 -0.382 1.00 96.88 105 LYS A C 1
ATOM 818 O O . LYS A 1 105 ? 20.933 -10.356 0.127 1.00 96.88 105 LYS A O 1
ATOM 823 N N . HIS A 1 106 ? 19.582 -9.520 -1.456 1.00 95.00 106 HIS A N 1
ATOM 824 C CA . HIS A 1 106 ? 20.641 -8.815 -2.185 1.00 95.00 106 HIS A CA 1
ATOM 825 C C . HIS A 1 106 ? 20.709 -7.312 -1.871 1.00 95.00 106 HIS A C 1
ATOM 827 O O . HIS A 1 106 ? 21.515 -6.604 -2.475 1.00 95.00 106 HIS A O 1
ATOM 833 N N . ARG A 1 107 ? 19.909 -6.804 -0.920 1.00 94.81 107 ARG A N 1
ATOM 834 C CA . ARG A 1 107 ? 19.807 -5.364 -0.628 1.00 94.81 107 ARG A CA 1
ATOM 835 C C . ARG A 1 107 ? 21.157 -4.735 -0.293 1.00 94.81 107 ARG A C 1
ATOM 837 O O . ARG A 1 107 ? 21.496 -3.687 -0.835 1.00 94.81 107 ARG A O 1
ATOM 844 N N . SER A 1 108 ? 21.939 -5.381 0.575 1.00 93.88 108 SER A N 1
ATOM 845 C CA . SER A 1 108 ? 23.250 -4.873 1.002 1.00 93.88 108 SER A CA 1
ATOM 846 C C . SER A 1 108 ? 24.233 -4.767 -0.162 1.00 93.88 108 SER A C 1
ATOM 848 O O . SER A 1 108 ? 24.924 -3.760 -0.281 1.00 93.88 108 SER A O 1
ATOM 850 N N . HIS A 1 109 ? 24.237 -5.766 -1.050 1.00 94.75 109 HIS A N 1
ATOM 851 C CA . HIS A 1 109 ? 25.077 -5.781 -2.246 1.00 94.75 109 HIS A CA 1
ATOM 852 C C . HIS A 1 109 ? 24.758 -4.595 -3.167 1.00 94.75 109 HIS A C 1
ATOM 854 O O . HIS A 1 109 ? 25.652 -3.828 -3.519 1.00 94.75 109 HIS A O 1
ATOM 860 N N . TRP A 1 110 ? 23.480 -4.378 -3.489 1.00 93.12 110 TRP A N 1
ATOM 861 C CA . TRP A 1 110 ? 23.068 -3.270 -4.359 1.00 93.12 110 TRP A CA 1
ATOM 862 C C . TRP A 1 110 ? 23.257 -1.896 -3.716 1.00 93.12 110 TRP A C 1
ATOM 864 O O . TRP A 1 110 ? 23.585 -0.934 -4.403 1.00 93.12 110 TRP A O 1
ATOM 874 N N . LYS A 1 111 ? 23.115 -1.800 -2.390 1.00 91.25 111 LYS A N 1
ATOM 875 C CA . LYS A 1 111 ? 23.356 -0.556 -1.652 1.00 91.25 111 LYS A CA 1
ATOM 876 C C . LYS A 1 111 ? 24.824 -0.113 -1.712 1.00 91.25 111 LYS A C 1
ATOM 878 O O . LYS A 1 111 ? 25.078 1.087 -1.708 1.00 91.25 111 LYS A O 1
ATOM 883 N N . SER A 1 112 ? 25.771 -1.055 -1.769 1.00 89.56 112 SER A N 1
ATOM 884 C CA . SER A 1 112 ? 27.211 -0.753 -1.833 1.00 89.56 112 SER A CA 1
ATOM 885 C C . SER A 1 112 ? 27.747 -0.423 -3.229 1.00 89.56 112 SER A C 1
ATOM 887 O O . SER A 1 112 ? 28.841 0.125 -3.333 1.00 89.56 112 SER A O 1
ATOM 889 N N . GLN A 1 113 ? 27.017 -0.748 -4.299 1.00 88.25 113 GLN A N 1
ATOM 890 C CA . GLN A 1 113 ? 27.455 -0.428 -5.662 1.00 88.25 113 GLN A CA 1
ATOM 891 C C . GLN A 1 113 ? 27.346 1.066 -5.927 1.00 88.25 113 GLN A C 1
ATOM 893 O O . GLN A 1 113 ? 26.348 1.655 -5.533 1.00 88.25 113 GLN A O 1
ATOM 898 N N . GLN A 1 114 ? 28.321 1.674 -6.606 1.00 81.50 114 GLN A N 1
ATOM 899 C CA . GLN A 1 114 ? 28.235 3.082 -7.004 1.00 81.50 114 GLN A CA 1
ATOM 900 C C . GLN A 1 114 ? 27.080 3.296 -7.988 1.00 81.50 114 GLN A C 1
ATOM 902 O O . GLN A 1 114 ? 26.810 2.436 -8.822 1.00 81.50 114 GLN A O 1
ATOM 907 N N . LEU A 1 115 ? 26.386 4.427 -7.857 1.00 80.75 115 LEU A N 1
ATOM 908 C CA . LEU A 1 115 ? 25.436 4.855 -8.880 1.00 80.75 115 LEU A CA 1
ATOM 909 C C . LEU A 1 115 ? 26.206 5.511 -10.021 1.00 80.75 115 LEU A C 1
ATOM 911 O O . LEU A 1 115 ? 27.246 6.133 -9.789 1.00 80.75 115 LEU A O 1
ATOM 915 N N . ASP A 1 116 ? 25.667 5.394 -11.229 1.00 77.12 116 ASP A N 1
ATOM 916 C CA . ASP A 1 116 ? 26.152 6.170 -12.360 1.00 77.12 116 ASP A CA 1
ATOM 917 C C . ASP A 1 116 ? 26.022 7.669 -12.053 1.00 77.12 116 ASP A C 1
ATOM 919 O O . ASP A 1 116 ? 25.118 8.109 -11.336 1.00 77.12 116 ASP A O 1
ATOM 923 N N . SER A 1 117 ? 26.941 8.470 -12.594 1.00 73.75 117 SER A N 1
ATOM 924 C CA . SER A 1 117 ? 27.024 9.914 -12.326 1.00 73.75 117 SER A CA 1
ATOM 925 C C . SER A 1 117 ? 25.778 10.698 -12.750 1.00 73.75 117 SER A C 1
ATOM 927 O O . SER A 1 117 ? 25.586 11.828 -12.308 1.00 73.75 117 SER A O 1
ATOM 929 N N . ASN A 1 118 ? 24.925 10.108 -13.589 1.00 79.31 118 ASN A N 1
ATOM 930 C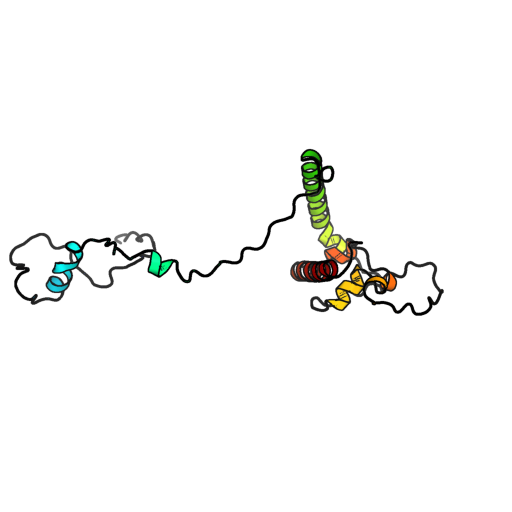 CA . ASN A 1 118 ? 23.659 10.678 -14.038 1.00 79.31 118 ASN A CA 1
ATOM 931 C C . ASN A 1 118 ? 22.499 10.469 -13.044 1.00 79.31 118 ASN A C 1
ATOM 933 O O . ASN A 1 118 ? 21.460 11.107 -13.201 1.00 79.31 118 ASN A O 1
ATOM 937 N N . VAL A 1 119 ? 22.643 9.616 -12.022 1.00 83.88 119 VAL A N 1
ATOM 938 C CA . VAL A 1 119 ? 21.570 9.332 -11.057 1.00 83.88 119 VAL A CA 1
ATOM 939 C C . VAL A 1 119 ? 21.720 10.220 -9.824 1.00 83.88 119 VAL A C 1
ATOM 941 O O . VAL A 1 119 ? 22.473 9.913 -8.899 1.00 83.88 119 VAL A O 1
ATOM 944 N N . THR A 1 120 ? 20.938 11.297 -9.769 1.00 86.94 120 THR A N 1
ATOM 945 C CA . THR A 1 120 ? 20.796 12.119 -8.558 1.00 86.94 120 THR A CA 1
ATOM 946 C C . THR A 1 120 ? 19.447 11.836 -7.908 1.00 86.94 120 THR A C 1
ATOM 948 O O . THR A 1 120 ? 18.408 12.186 -8.459 1.00 86.94 120 THR A O 1
ATOM 951 N N . MET A 1 121 ? 19.456 11.180 -6.744 1.00 89.88 121 MET A N 1
ATOM 952 C CA . MET A 1 121 ? 18.227 10.888 -6.000 1.00 89.88 121 MET A CA 1
ATOM 953 C C . MET A 1 121 ? 17.688 12.169 -5.337 1.00 89.88 121 MET A C 1
ATOM 955 O O . MET A 1 121 ? 18.460 12.833 -4.634 1.00 89.88 121 MET A O 1
ATOM 959 N N . PRO A 1 122 ? 16.396 12.507 -5.509 1.00 93.75 122 PRO A N 1
ATOM 960 C CA . PRO A 1 122 ? 15.778 13.639 -4.826 1.00 93.75 122 PRO A CA 1
ATOM 961 C C . PRO A 1 122 ? 15.798 13.489 -3.299 1.00 93.75 122 PRO A C 1
ATOM 963 O O . PRO A 1 122 ? 15.977 12.394 -2.751 1.00 93.75 122 PRO A O 1
ATOM 966 N N . LYS A 1 123 ? 15.586 14.604 -2.593 1.00 93.31 123 LYS A N 1
ATOM 967 C CA . LYS A 1 123 ? 15.402 14.586 -1.134 1.00 93.31 123 LYS A CA 1
ATOM 968 C C . LYS A 1 123 ? 14.081 13.908 -0.779 1.00 93.31 123 LYS A C 1
ATOM 970 O O . LYS A 1 123 ? 13.158 13.894 -1.582 1.00 93.31 123 LYS A O 1
ATOM 975 N N . SER A 1 124 ? 13.969 13.352 0.425 1.00 91.94 124 SER A N 1
ATOM 976 C CA . SER A 1 124 ? 12.759 12.634 0.863 1.00 91.94 124 SER A CA 1
ATOM 977 C C . SER A 1 124 ? 11.474 13.456 0.757 1.00 91.94 124 SER A C 1
ATOM 979 O O . SER A 1 124 ? 10.430 12.892 0.471 1.00 91.94 124 SER A O 1
ATOM 981 N N . GLU A 1 125 ? 11.580 14.760 0.986 1.00 93.69 125 GLU A N 1
ATOM 982 C CA . GLU A 1 125 ? 10.496 15.739 1.015 1.00 93.69 125 GLU A CA 1
ATOM 983 C C . GLU A 1 125 ? 10.211 16.406 -0.343 1.00 93.69 125 GLU A C 1
ATOM 985 O O . GLU A 1 125 ? 9.303 17.228 -0.444 1.00 93.69 125 GLU A O 1
ATOM 990 N N . ASP A 1 126 ? 10.995 16.094 -1.379 1.00 94.69 126 ASP A N 1
ATOM 991 C CA . ASP A 1 126 ? 10.884 16.711 -2.704 1.00 94.69 126 ASP A CA 1
ATOM 992 C C . ASP A 1 126 ? 9.904 15.939 -3.601 1.00 94.69 126 ASP A C 1
ATOM 994 O O . ASP A 1 126 ? 10.305 15.127 -4.436 1.00 94.69 126 ASP A O 1
ATOM 998 N N . GLU A 1 127 ? 8.605 16.172 -3.399 1.00 94.12 127 GLU A N 1
ATOM 999 C CA . GLU A 1 127 ? 7.521 15.506 -4.136 1.00 94.12 127 GLU A CA 1
ATOM 1000 C C . GLU A 1 127 ? 7.667 15.639 -5.660 1.00 94.12 127 GLU A C 1
ATOM 1002 O O . GLU A 1 127 ? 7.643 14.640 -6.385 1.00 94.12 127 GLU A O 1
ATOM 1007 N N . GLU A 1 128 ? 7.864 16.861 -6.153 1.00 92.12 128 GLU A N 1
ATOM 1008 C CA . GLU A 1 128 ? 7.981 17.135 -7.587 1.00 92.12 128 GLU A CA 1
ATOM 1009 C C . GLU A 1 128 ? 9.269 16.550 -8.176 1.00 92.12 128 GLU A C 1
ATOM 1011 O O . GLU A 1 128 ? 9.264 16.022 -9.293 1.00 92.12 128 GLU A O 1
ATOM 1016 N N . GLY A 1 129 ? 10.365 16.567 -7.410 1.00 93.06 129 GLY A N 1
ATOM 1017 C CA . GLY A 1 129 ? 11.597 15.873 -7.763 1.00 93.06 129 GLY A CA 1
ATOM 1018 C C . GLY A 1 129 ? 11.385 14.369 -7.922 1.00 93.06 129 GLY A C 1
ATOM 1019 O O . GLY A 1 129 ? 11.847 13.797 -8.907 1.00 93.06 129 GLY A O 1
ATOM 1020 N N . TRP A 1 130 ? 10.649 13.721 -7.013 1.00 95.00 130 TRP A N 1
ATOM 1021 C CA . TRP A 1 130 ? 10.346 12.287 -7.101 1.00 95.00 130 TRP A CA 1
ATOM 1022 C C . TRP A 1 130 ? 9.426 11.931 -8.265 1.00 95.00 130 TRP A C 1
ATOM 1024 O O . TRP A 1 130 ? 9.694 10.946 -8.955 1.00 95.00 130 TRP A O 1
ATOM 1034 N N . LYS A 1 131 ? 8.392 12.736 -8.537 1.00 92.62 131 LYS A N 1
ATOM 1035 C CA . LYS A 1 131 ? 7.516 12.542 -9.706 1.00 92.62 131 LYS A CA 1
ATOM 1036 C C . LYS A 1 131 ? 8.322 12.602 -11.004 1.00 92.62 131 LYS A C 1
ATOM 1038 O O . LYS A 1 131 ? 8.274 11.661 -11.794 1.00 92.62 131 LYS A O 1
ATOM 1043 N N . LYS A 1 132 ? 9.148 13.640 -11.182 1.00 91.81 132 LYS A N 1
ATOM 1044 C CA . LYS A 1 132 ? 10.035 13.774 -12.353 1.00 91.81 132 LYS A CA 1
ATOM 1045 C C . LYS A 1 132 ? 11.078 12.665 -12.422 1.00 91.81 132 LYS A C 1
ATOM 1047 O O . LYS A 1 132 ? 11.356 12.158 -13.502 1.00 91.81 132 LYS A O 1
ATOM 1052 N N . PHE A 1 133 ? 11.639 12.267 -11.284 1.00 93.38 133 PHE A N 1
ATOM 1053 C CA . PHE A 1 133 ? 12.643 11.211 -11.227 1.00 93.38 133 PHE A CA 1
ATOM 1054 C C . PHE A 1 133 ? 12.071 9.858 -11.657 1.00 93.38 133 PHE A C 1
ATOM 1056 O O . PHE A 1 133 ? 12.733 9.145 -12.399 1.00 93.38 133 PHE A O 1
ATOM 1063 N N . CYS A 1 134 ? 10.860 9.495 -11.229 1.00 93.38 134 CYS A N 1
ATOM 1064 C CA . CYS A 1 134 ? 10.260 8.197 -11.550 1.00 93.38 134 CYS A CA 1
ATOM 1065 C C . CYS A 1 134 ? 9.540 8.171 -12.905 1.00 93.38 134 CYS A C 1
ATOM 1067 O O . CYS A 1 134 ? 9.620 7.166 -13.605 1.00 93.38 134 CYS A O 1
ATOM 1069 N N . LEU A 1 135 ? 8.838 9.248 -13.265 1.00 90.88 135 LEU A N 1
ATOM 1070 C CA . LEU A 1 135 ? 7.929 9.294 -14.420 1.00 90.88 135 LEU A CA 1
ATOM 1071 C C . LEU A 1 135 ? 8.472 10.142 -15.582 1.00 90.88 135 LEU A C 1
ATOM 1073 O O . LEU A 1 135 ? 7.930 10.115 -16.684 1.00 90.88 135 LEU A O 1
ATOM 1077 N N . GLY A 1 136 ? 9.539 10.908 -15.352 1.00 87.38 136 GLY A N 1
ATOM 1078 C CA . GLY A 1 136 ? 10.140 11.782 -16.352 1.00 87.38 136 GLY A CA 1
ATOM 1079 C C . GLY A 1 136 ? 9.439 13.129 -16.502 1.00 87.38 136 GLY A C 1
ATOM 1080 O O . GLY A 1 136 ? 8.298 13.351 -16.086 1.00 87.38 136 GLY A O 1
ATOM 1081 N N . GLU A 1 137 ? 10.143 14.064 -17.135 1.00 76.88 137 GLU A N 1
ATOM 1082 C CA . GLU A 1 137 ? 9.658 15.430 -17.323 1.00 76.88 137 GLU A CA 1
ATOM 1083 C C . GLU A 1 137 ? 8.502 15.523 -18.333 1.00 76.88 137 GLU A C 1
ATOM 1085 O O . GLU A 1 137 ? 7.609 16.352 -18.157 1.00 76.88 137 GLU A O 1
ATOM 1090 N N . LYS A 1 138 ? 8.438 14.622 -19.329 1.00 65.06 138 LYS A N 1
ATOM 1091 C CA . LYS A 1 138 ? 7.345 14.593 -20.327 1.00 65.06 138 LYS A CA 1
ATOM 1092 C C . LYS A 1 138 ? 5.974 14.312 -19.714 1.00 65.06 138 LYS A C 1
ATOM 1094 O O . LYS A 1 138 ? 4.975 14.794 -20.233 1.00 65.06 138 LYS A O 1
ATOM 1099 N N . LEU A 1 139 ? 5.937 13.526 -18.639 1.00 62.31 139 LEU A N 1
ATOM 1100 C CA . LEU A 1 139 ? 4.710 13.157 -17.933 1.00 62.31 139 LEU A CA 1
ATOM 1101 C C . LEU A 1 139 ? 4.402 14.078 -16.749 1.00 62.31 139 LEU A C 1
ATOM 1103 O O . LEU A 1 139 ? 3.318 13.975 -16.186 1.00 62.31 139 LEU A O 1
ATOM 1107 N N . CYS A 1 140 ? 5.321 14.972 -16.368 1.00 58.91 140 CYS A N 1
ATOM 1108 C CA . CYS A 1 140 ? 5.102 15.960 -15.307 1.00 58.91 140 CYS A CA 1
ATOM 1109 C C . CYS A 1 140 ? 4.780 17.357 -15.864 1.00 58.91 140 CYS A C 1
ATOM 1111 O O . CYS A 1 140 ? 3.983 18.077 -15.266 1.00 58.91 140 CYS A O 1
ATOM 1113 N N . ALA A 1 141 ? 5.329 17.743 -17.019 1.00 58.62 141 ALA A N 1
ATOM 1114 C CA . ALA A 1 141 ? 5.033 19.025 -17.653 1.00 58.62 141 ALA A CA 1
ATOM 1115 C C . ALA A 1 141 ? 3.703 18.979 -18.422 1.00 58.62 141 ALA A C 1
ATOM 1117 O O . ALA A 1 141 ? 3.515 18.163 -19.322 1.00 58.62 141 ALA A O 1
ATOM 1118 N N . ASP A 1 142 ? 2.784 19.877 -18.079 1.00 49.84 142 ASP A N 1
ATOM 1119 C CA . ASP A 1 142 ? 1.565 20.118 -18.847 1.00 49.84 142 ASP A CA 1
ATOM 1120 C C . ASP A 1 142 ? 1.930 20.962 -20.090 1.00 49.84 142 ASP A C 1
ATOM 1122 O O . ASP A 1 142 ? 2.127 22.173 -20.014 1.00 49.84 142 ASP A O 1
ATOM 1126 N N . GLY A 1 143 ? 2.143 20.308 -21.237 1.00 48.44 143 GLY A N 1
ATOM 1127 C CA . GLY A 1 143 ? 2.035 20.957 -22.550 1.00 48.44 143 GLY A CA 1
ATOM 1128 C C . GLY A 1 143 ? 3.151 21.897 -23.043 1.00 48.44 143 GLY A C 1
ATOM 1129 O O . GLY A 1 143 ? 2.851 22.783 -23.840 1.00 48.44 143 GLY A O 1
ATOM 1130 N N . ALA A 1 144 ? 4.429 21.713 -22.690 1.00 39.06 144 ALA A N 1
ATOM 1131 C CA . ALA A 1 144 ? 5.524 22.459 -23.337 1.00 39.06 144 ALA A CA 1
ATOM 1132 C C . ALA A 1 144 ? 6.661 21.543 -23.817 1.00 39.06 144 ALA A C 1
ATOM 1134 O O . ALA A 1 144 ? 7.653 21.321 -23.125 1.00 39.06 144 ALA A O 1
ATOM 1135 N N . VAL A 1 145 ? 6.533 21.029 -25.043 1.00 41.94 145 VAL A N 1
ATOM 1136 C CA . VAL A 1 145 ? 7.642 20.381 -25.756 1.00 41.94 145 VAL A CA 1
ATOM 1137 C C . VAL A 1 145 ? 8.560 21.474 -26.309 1.00 41.94 145 VAL A C 1
ATOM 1139 O O . VAL A 1 145 ? 8.276 22.072 -27.345 1.00 41.94 145 VAL A O 1
ATOM 1142 N N . GLY A 1 146 ? 9.665 21.749 -25.614 1.00 48.25 146 GLY A N 1
ATOM 1143 C CA . GLY A 1 146 ? 10.830 22.405 -26.214 1.00 48.25 146 GLY A CA 1
ATOM 1144 C C . GLY A 1 146 ? 11.522 21.462 -27.212 1.00 48.25 146 GLY A C 1
ATOM 1145 O O . GLY A 1 146 ? 11.406 20.240 -27.070 1.00 48.25 146 GLY A O 1
ATOM 1146 N N . PRO A 1 147 ? 12.210 21.984 -28.246 1.00 42.00 147 PRO A N 1
ATOM 1147 C CA . PRO A 1 147 ? 12.768 21.160 -29.310 1.00 42.00 147 PRO A CA 1
ATOM 1148 C C . PRO A 1 147 ? 13.812 20.190 -28.753 1.00 42.00 147 PRO A C 1
ATOM 1150 O O . PRO A 1 147 ? 14.713 20.583 -28.016 1.00 42.00 147 PRO A O 1
ATOM 1153 N N . ALA A 1 148 ? 13.685 18.917 -29.131 1.00 44.72 148 ALA A N 1
ATOM 1154 C CA . ALA A 1 148 ? 14.662 17.886 -28.820 1.00 44.72 148 ALA A CA 1
ATOM 1155 C C . ALA A 1 148 ? 16.005 18.241 -29.474 1.00 44.72 148 ALA A C 1
ATOM 1157 O O . ALA A 1 148 ? 16.165 18.139 -30.692 1.00 44.72 148 ALA A O 1
ATOM 1158 N N . THR A 1 149 ? 16.980 18.660 -28.672 1.00 42.56 149 THR A N 1
ATOM 1159 C CA . THR A 1 149 ? 18.379 18.697 -29.094 1.00 42.56 149 THR A CA 1
ATOM 1160 C C . THR A 1 149 ? 18.906 17.266 -29.125 1.00 42.56 149 THR A C 1
ATOM 1162 O O . THR A 1 149 ? 19.281 16.698 -28.103 1.00 42.56 149 THR A O 1
ATOM 1165 N N . ASN A 1 150 ? 18.865 16.678 -30.321 1.00 52.12 150 ASN A N 1
ATOM 1166 C CA . ASN A 1 150 ? 19.570 15.455 -30.697 1.00 52.12 150 ASN A CA 1
ATOM 1167 C C . ASN A 1 150 ? 21.075 15.631 -30.484 1.00 52.12 150 ASN A C 1
ATOM 1169 O O . ASN A 1 150 ? 21.659 16.320 -31.297 1.00 52.12 150 ASN A O 1
ATOM 1173 N N . GLU A 1 151 ? 21.694 14.987 -29.494 1.00 53.03 151 GLU A N 1
ATOM 1174 C CA . GLU A 1 151 ? 23.134 14.652 -29.502 1.00 53.03 151 GLU A CA 1
ATOM 1175 C C . GLU A 1 151 ? 23.439 13.605 -28.391 1.00 53.03 151 GLU A C 1
ATOM 1177 O O . GLU A 1 151 ? 24.072 13.929 -27.389 1.00 53.03 151 GLU A O 1
ATOM 1182 N N . SER A 1 152 ? 22.943 12.360 -28.504 1.00 45.97 152 SER A N 1
ATOM 1183 C CA . SER A 1 152 ? 23.525 11.126 -27.908 1.00 45.97 152 SER A CA 1
ATOM 1184 C C . SER A 1 152 ? 22.641 9.898 -28.200 1.00 45.97 152 SER A C 1
ATOM 1186 O O . SER A 1 152 ? 21.435 9.974 -27.994 1.00 45.97 152 SER A O 1
ATOM 1188 N N . PRO A 1 153 ? 23.187 8.730 -28.595 1.00 51.84 153 PRO A N 1
ATOM 1189 C CA . PRO A 1 153 ? 22.412 7.488 -28.744 1.00 51.84 153 PRO A CA 1
ATOM 1190 C C . PRO A 1 153 ? 22.030 6.827 -27.398 1.00 51.84 153 PRO A C 1
ATOM 1192 O O . PRO A 1 153 ? 21.591 5.679 -27.375 1.00 51.84 153 PRO A O 1
ATOM 1195 N N . GLY A 1 154 ? 22.227 7.523 -26.273 1.00 60.59 154 GLY A N 1
ATOM 1196 C CA . GLY A 1 154 ? 21.868 7.060 -24.932 1.00 60.59 154 GLY A CA 1
ATOM 1197 C C . GLY A 1 154 ? 20.425 7.413 -24.566 1.00 60.59 154 GLY A C 1
ATOM 1198 O O . GLY A 1 154 ? 19.896 8.430 -25.004 1.00 60.59 154 GLY A O 1
ATOM 1199 N N . ILE A 1 155 ? 19.786 6.573 -23.750 1.00 67.12 155 ILE A N 1
ATOM 1200 C CA . ILE A 1 155 ? 18.451 6.844 -23.201 1.00 67.12 155 ILE A CA 1
ATOM 1201 C C . ILE A 1 155 ? 18.559 8.013 -22.215 1.00 67.12 155 ILE A C 1
ATOM 1203 O O . ILE A 1 155 ? 19.283 7.918 -21.222 1.00 67.12 155 ILE A O 1
ATOM 1207 N N . ASP A 1 156 ? 17.826 9.094 -22.476 1.00 75.81 156 ASP A N 1
ATOM 1208 C CA . ASP A 1 156 ? 17.731 10.222 -21.553 1.00 75.81 156 ASP A CA 1
ATOM 1209 C C . ASP A 1 156 ? 16.690 9.939 -20.458 1.00 75.81 156 ASP A C 1
ATOM 1211 O O . ASP A 1 156 ? 15.491 10.209 -20.594 1.00 75.81 156 ASP A O 1
ATOM 1215 N N . TYR A 1 157 ? 17.169 9.359 -19.357 1.00 73.56 157 TYR A N 1
ATOM 1216 C CA . TYR A 1 157 ? 16.357 9.055 -18.179 1.00 73.56 157 TYR A CA 1
ATOM 1217 C C . TYR A 1 157 ? 15.810 10.302 -17.473 1.00 73.56 157 TYR A C 1
ATOM 1219 O O . TYR A 1 157 ? 14.834 10.187 -16.736 1.00 73.56 157 TYR A O 1
ATOM 1227 N N . VAL A 1 158 ? 16.363 11.495 -17.720 1.00 72.62 158 VAL A N 1
ATOM 1228 C CA . VAL A 1 158 ? 15.797 12.750 -17.196 1.00 72.62 158 VAL A CA 1
ATOM 1229 C C . VAL A 1 158 ? 14.464 13.048 -17.886 1.00 72.62 158 VAL A C 1
ATOM 1231 O O . VAL A 1 158 ? 13.501 13.485 -17.256 1.00 72.62 158 VAL A O 1
ATOM 1234 N N . GLN A 1 159 ? 14.369 12.733 -19.178 1.00 76.31 159 GLN A N 1
ATOM 1235 C CA . GLN A 1 159 ? 13.167 12.976 -19.965 1.00 76.31 159 GL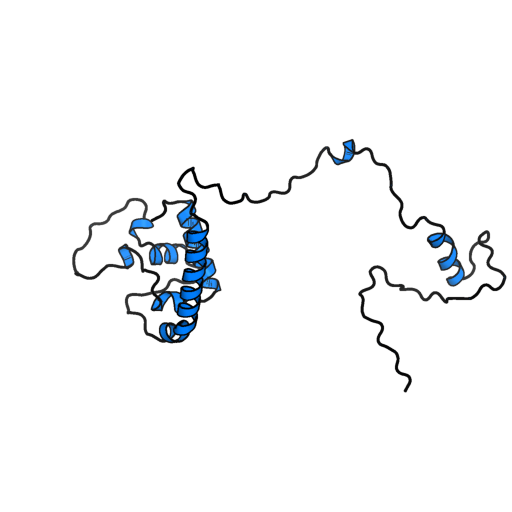N A CA 1
ATOM 1236 C C . GLN A 1 159 ? 12.072 11.924 -19.749 1.00 76.31 159 GLN A C 1
ATOM 1238 O O . GLN A 1 159 ? 10.890 12.271 -19.778 1.00 76.31 159 GLN A O 1
ATOM 1243 N N . ILE A 1 160 ? 12.457 10.652 -19.585 1.00 84.00 160 ILE A N 1
ATOM 1244 C CA . ILE A 1 160 ? 11.531 9.503 -19.559 1.00 84.00 160 ILE A CA 1
ATOM 1245 C C . ILE A 1 160 ? 11.264 8.943 -18.154 1.00 84.00 160 ILE A C 1
ATOM 1247 O O . ILE A 1 160 ? 10.312 8.192 -17.979 1.00 84.00 160 ILE A O 1
ATOM 1251 N N . GLY A 1 161 ? 12.089 9.310 -17.170 1.00 89.38 161 GLY A N 1
ATOM 1252 C CA . GLY A 1 161 ? 12.053 8.765 -15.816 1.00 89.38 161 GLY A CA 1
ATOM 1253 C C . GLY A 1 161 ? 13.003 7.581 -15.635 1.00 89.38 161 GLY A C 1
ATOM 1254 O O . GLY A 1 161 ? 13.268 6.800 -16.552 1.00 89.38 161 GLY A O 1
ATOM 1255 N N . PHE A 1 162 ? 13.539 7.445 -14.426 1.00 91.38 162 PHE A N 1
ATOM 1256 C CA . PHE A 1 162 ? 14.397 6.340 -14.030 1.00 91.38 162 PHE A CA 1
ATOM 1257 C C . PHE A 1 162 ? 13.555 5.110 -13.661 1.00 91.38 162 PHE A C 1
ATOM 1259 O O . PHE A 1 162 ? 12.704 5.190 -12.769 1.00 91.38 162 PHE A O 1
ATOM 1266 N N . PRO A 1 163 ? 13.823 3.936 -14.264 1.00 91.94 163 PRO A N 1
ATOM 1267 C CA . PRO A 1 163 ? 13.146 2.706 -13.876 1.00 91.94 163 PRO A CA 1
ATOM 1268 C C . PRO A 1 163 ? 13.521 2.295 -12.438 1.00 91.94 163 PRO A C 1
ATOM 1270 O O . PRO A 1 163 ? 14.598 2.657 -11.950 1.00 91.94 163 PRO A O 1
ATOM 1273 N N . PRO A 1 164 ? 12.688 1.487 -11.751 1.00 94.00 164 PRO A N 1
ATOM 1274 C CA . PRO A 1 164 ? 12.924 1.057 -10.370 1.00 94.00 164 PRO A CA 1
ATOM 1275 C C . PRO A 1 164 ? 14.020 -0.023 -10.279 1.00 94.00 164 PRO A C 1
ATOM 1277 O O . PRO A 1 164 ? 13.777 -1.178 -9.923 1.00 94.00 164 PRO A O 1
ATOM 1280 N N . LEU A 1 165 ? 15.258 0.347 -10.611 1.00 93.44 165 LEU A N 1
ATOM 1281 C CA . LEU A 1 165 ? 16.427 -0.528 -10.562 1.00 93.44 165 LEU A CA 1
ATOM 1282 C C . LEU A 1 165 ? 16.791 -0.878 -9.116 1.00 93.44 165 LEU A C 1
ATOM 1284 O O . LEU A 1 165 ? 16.698 -0.041 -8.217 1.00 93.44 165 LEU A O 1
ATOM 1288 N N . LEU A 1 166 ? 17.306 -2.094 -8.892 1.00 93.38 166 LEU A N 1
ATOM 1289 C CA . LEU A 1 166 ? 17.746 -2.542 -7.562 1.00 93.38 166 LEU A CA 1
ATOM 1290 C C . LEU A 1 166 ? 18.850 -1.661 -6.972 1.00 93.38 166 LEU A C 1
ATOM 1292 O O . LEU A 1 166 ? 18.876 -1.478 -5.756 1.00 93.38 166 LEU A O 1
ATOM 1296 N N . SER A 1 167 ? 19.716 -1.089 -7.811 1.00 92.12 167 SER A N 1
ATOM 1297 C CA . SER A 1 167 ? 20.736 -0.113 -7.412 1.00 92.12 167 SER A CA 1
ATOM 1298 C C . SER A 1 167 ? 20.131 1.156 -6.797 1.00 92.12 167 SER A C 1
ATOM 1300 O O . SER A 1 167 ? 20.725 1.724 -5.882 1.00 92.12 167 SER A O 1
ATOM 1302 N N . ILE A 1 168 ? 18.930 1.556 -7.231 1.00 92.81 168 ILE A N 1
ATOM 1303 C CA . ILE A 1 168 ? 18.199 2.733 -6.747 1.00 92.81 168 ILE A CA 1
ATOM 1304 C C . ILE A 1 168 ? 17.334 2.357 -5.536 1.00 92.81 168 ILE A C 1
ATOM 1306 O O . ILE A 1 168 ? 17.549 2.859 -4.430 1.00 92.81 168 ILE A O 1
ATOM 1310 N N . VAL A 1 169 ? 16.393 1.419 -5.694 1.00 95.00 169 VAL A N 1
ATOM 1311 C CA . VAL A 1 169 ? 15.384 1.126 -4.655 1.00 95.00 169 VAL A CA 1
ATOM 1312 C C . VAL A 1 169 ? 15.980 0.501 -3.390 1.00 95.00 169 VAL A C 1
ATOM 1314 O O . VAL A 1 169 ? 15.434 0.658 -2.298 1.00 95.00 169 VAL A O 1
ATOM 1317 N N . SER A 1 170 ? 17.139 -0.163 -3.488 1.00 94.56 170 SER A N 1
ATOM 1318 C CA . SER A 1 170 ? 17.828 -0.731 -2.315 1.00 94.56 170 SER A CA 1
ATOM 1319 C C . SER A 1 170 ? 18.436 0.336 -1.397 1.00 94.56 170 SER A C 1
ATOM 1321 O O . SER A 1 170 ? 18.698 0.051 -0.222 1.00 94.56 170 SER A O 1
ATOM 1323 N N . ARG A 1 171 ? 18.651 1.559 -1.905 1.00 92.75 171 ARG A N 1
ATOM 1324 C CA . ARG A 1 171 ? 19.206 2.700 -1.156 1.00 92.75 171 ARG A CA 1
ATOM 1325 C C . ARG A 1 171 ? 18.145 3.486 -0.399 1.00 92.75 171 ARG A C 1
ATOM 1327 O O . ARG A 1 171 ? 18.465 4.089 0.623 1.00 92.75 171 ARG A O 1
ATOM 1334 N N . MET A 1 172 ? 16.902 3.442 -0.868 1.00 94.31 172 MET A N 1
ATOM 1335 C CA . MET A 1 172 ? 15.776 4.093 -0.205 1.00 94.31 172 MET A CA 1
ATOM 1336 C C . MET A 1 172 ? 15.575 3.479 1.183 1.00 94.31 172 MET A C 1
ATOM 1338 O O . MET A 1 172 ? 15.641 2.258 1.349 1.00 94.31 172 MET A O 1
ATOM 1342 N N . ASN A 1 173 ? 15.357 4.311 2.197 1.00 94.50 173 ASN A N 1
ATOM 1343 C CA . ASN A 1 173 ? 14.939 3.832 3.513 1.00 94.50 173 ASN A CA 1
ATOM 1344 C C . ASN A 1 173 ? 13.408 3.658 3.543 1.00 94.50 173 ASN A C 1
ATOM 1346 O O . ASN A 1 173 ? 12.718 4.030 2.595 1.00 94.50 173 ASN A O 1
ATOM 1350 N N . GLN A 1 174 ? 12.870 3.086 4.622 1.00 96.19 174 GLN A N 1
ATOM 1351 C CA . GLN A 1 174 ? 11.432 2.817 4.706 1.00 96.19 174 GLN A CA 1
ATOM 1352 C C . GLN A 1 174 ? 10.580 4.094 4.637 1.00 96.19 174 GLN A C 1
ATOM 1354 O O . GLN A 1 174 ? 9.530 4.069 4.007 1.00 96.19 174 GLN A O 1
ATOM 1359 N N . ALA A 1 175 ? 11.036 5.200 5.234 1.00 97.31 175 ALA A N 1
ATOM 1360 C CA . ALA A 1 175 ? 10.319 6.472 5.193 1.00 97.31 175 ALA A CA 1
ATOM 1361 C C . ALA A 1 175 ? 10.258 7.030 3.764 1.00 97.31 175 ALA A C 1
ATOM 1363 O O . ALA A 1 175 ? 9.180 7.361 3.291 1.00 97.31 175 ALA A O 1
ATOM 1364 N N . THR A 1 176 ? 11.382 7.029 3.039 1.00 96.75 176 THR A N 1
ATOM 1365 C CA . THR A 1 176 ? 11.435 7.460 1.636 1.00 96.75 176 THR A CA 1
ATOM 1366 C C . THR A 1 176 ? 10.557 6.587 0.744 1.00 96.75 176 THR A C 1
ATOM 1368 O O . THR A 1 176 ? 9.868 7.115 -0.116 1.00 96.75 176 THR A O 1
ATOM 1371 N N . VAL A 1 177 ? 10.541 5.262 0.942 1.00 97.12 177 VAL A N 1
ATOM 1372 C CA . VAL A 1 177 ? 9.644 4.373 0.180 1.00 97.12 177 VAL A CA 1
ATOM 1373 C C . VAL A 1 177 ? 8.181 4.753 0.408 1.00 97.12 177 VAL A C 1
ATOM 1375 O O . VAL A 1 177 ? 7.424 4.822 -0.555 1.00 97.12 177 VAL A O 1
ATOM 1378 N N . THR A 1 178 ? 7.789 5.031 1.653 1.00 97.81 178 THR A N 1
ATOM 1379 C CA . THR A 1 178 ? 6.426 5.470 1.972 1.00 97.81 178 THR A CA 1
ATOM 1380 C C . THR A 1 178 ? 6.096 6.816 1.322 1.00 97.81 178 THR A C 1
ATOM 1382 O O . THR A 1 178 ? 5.067 6.911 0.663 1.00 97.81 178 THR A O 1
ATOM 1385 N N . SER A 1 179 ? 6.975 7.820 1.431 1.00 97.56 179 SER A N 1
ATOM 1386 C CA . SER A 1 179 ? 6.760 9.140 0.818 1.00 97.56 179 SER A CA 1
ATOM 1387 C C . SER A 1 179 ? 6.650 9.059 -0.704 1.00 97.56 179 SER A C 1
ATOM 1389 O O . SER A 1 179 ? 5.741 9.629 -1.288 1.00 97.56 179 SER A O 1
ATOM 1391 N N . VAL A 1 180 ? 7.516 8.283 -1.364 1.00 97.12 180 VAL A N 1
ATOM 1392 C CA . VAL A 1 180 ? 7.455 8.117 -2.825 1.00 97.12 180 VAL A CA 1
ATOM 1393 C C . VAL A 1 180 ? 6.177 7.399 -3.260 1.00 97.12 180 VAL A C 1
ATOM 1395 O O . VAL A 1 180 ? 5.586 7.783 -4.265 1.00 97.12 180 VAL A O 1
ATOM 1398 N N . LEU A 1 181 ? 5.706 6.397 -2.508 1.00 97.81 181 LEU A N 1
ATOM 1399 C CA . LEU A 1 181 ? 4.413 5.760 -2.787 1.00 97.81 181 LEU A CA 1
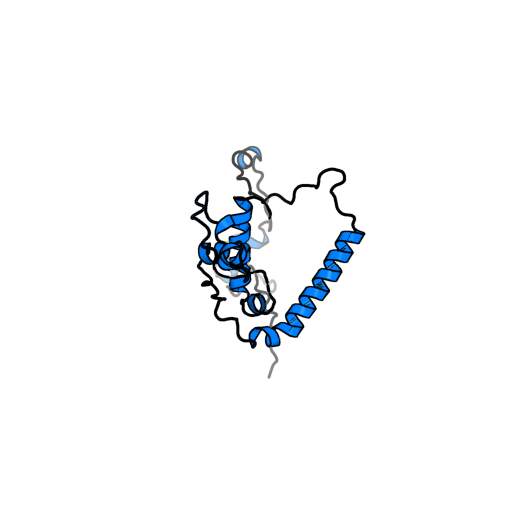ATOM 1400 C C . LEU A 1 181 ? 3.247 6.746 -2.660 1.00 97.81 181 LEU A C 1
ATOM 1402 O O . LEU A 1 181 ? 2.327 6.692 -3.474 1.00 97.81 181 LEU A O 1
ATOM 1406 N N . GLU A 1 182 ? 3.288 7.644 -1.679 1.00 97.38 182 GLU A N 1
ATOM 1407 C CA . GLU A 1 182 ? 2.299 8.714 -1.520 1.00 97.38 182 GLU A CA 1
ATOM 1408 C C . GLU A 1 182 ? 2.341 9.686 -2.708 1.00 97.38 182 GLU A C 1
ATOM 1410 O O . GLU A 1 182 ? 1.314 9.913 -3.341 1.00 97.38 182 GLU A O 1
ATOM 1415 N N . TYR A 1 183 ? 3.525 10.158 -3.105 1.00 96.25 183 TYR A N 1
ATOM 1416 C CA . TYR A 1 183 ? 3.694 11.068 -4.246 1.00 96.25 183 TYR A CA 1
ATOM 1417 C C . TYR A 1 183 ? 3.211 10.468 -5.571 1.00 96.25 183 TYR A C 1
ATOM 1419 O O . TYR A 1 183 ? 2.552 11.148 -6.360 1.00 96.25 183 TYR A O 1
ATOM 1427 N N . LEU A 1 184 ? 3.499 9.186 -5.813 1.00 95.44 184 LEU A N 1
ATOM 1428 C CA . LEU A 1 184 ? 3.016 8.476 -6.998 1.00 95.44 184 LEU A CA 1
ATOM 1429 C C . LEU A 1 184 ? 1.506 8.202 -6.931 1.00 95.44 184 LEU A C 1
ATOM 1431 O O . LEU A 1 184 ? 0.849 8.218 -7.967 1.00 95.44 184 LEU A O 1
ATOM 1435 N N . SER A 1 185 ? 0.941 8.001 -5.735 1.00 95.62 185 SER A N 1
ATOM 1436 C CA . SER A 1 185 ? -0.512 7.864 -5.551 1.00 95.62 185 SER A CA 1
ATOM 1437 C C . SER A 1 185 ? -1.241 9.184 -5.807 1.00 95.62 185 SER A C 1
ATOM 1439 O O . SER A 1 185 ? -2.280 9.178 -6.461 1.00 95.62 185 SER A O 1
ATOM 1441 N N . ASN A 1 186 ? -0.680 10.311 -5.355 1.00 94.31 186 ASN A N 1
ATOM 1442 C CA . ASN A 1 186 ? -1.200 11.649 -5.644 1.00 94.31 186 ASN A CA 1
ATOM 1443 C C . ASN A 1 186 ? -1.186 11.917 -7.152 1.00 94.31 186 ASN A C 1
ATOM 1445 O O . ASN A 1 186 ? -2.199 12.316 -7.716 1.00 94.31 186 ASN A O 1
ATOM 1449 N N . TRP A 1 187 ? -0.064 11.616 -7.818 1.00 92.88 187 TRP A N 1
ATOM 1450 C CA . TRP A 1 187 ? 0.045 11.752 -9.271 1.00 92.88 187 TRP A CA 1
ATOM 1451 C C . TRP A 1 187 ? -0.968 10.864 -10.008 1.00 92.88 187 TRP A C 1
ATOM 1453 O O . TRP A 1 187 ? -1.629 11.327 -10.932 1.00 92.88 187 TRP A O 1
ATOM 1463 N N . PHE A 1 188 ? -1.146 9.616 -9.565 1.00 94.50 188 PHE A N 1
ATOM 1464 C CA . PHE A 1 188 ? -2.126 8.691 -10.139 1.00 94.50 188 PHE A CA 1
ATOM 1465 C C . PHE A 1 188 ? -3.583 9.130 -9.911 1.00 94.50 188 PHE A C 1
ATOM 1467 O O . PHE A 1 188 ? -4.460 8.802 -10.702 1.00 94.50 188 PHE A O 1
ATOM 1474 N N . GLY A 1 189 ? -3.863 9.893 -8.852 1.00 92.12 189 GLY A N 1
ATOM 1475 C CA . GLY A 1 189 ? -5.181 10.497 -8.646 1.00 92.12 189 GLY A CA 1
ATOM 1476 C C . GLY A 1 189 ? -5.518 11.596 -9.661 1.00 92.12 189 GLY A C 1
ATOM 1477 O O . GLY A 1 189 ? -6.695 11.851 -9.909 1.00 92.12 189 GLY A O 1
ATOM 1478 N N . GLU A 1 190 ? -4.502 12.236 -10.244 1.00 91.31 190 GLU A N 1
ATOM 1479 C CA . GLU A 1 190 ? -4.647 13.381 -11.152 1.00 91.31 190 GLU A CA 1
ATOM 1480 C C . GLU A 1 190 ? -4.420 13.029 -12.631 1.00 91.31 190 GLU A C 1
ATOM 1482 O O . GLU A 1 190 ? -4.893 13.755 -13.507 1.00 91.31 190 GLU A O 1
ATOM 1487 N N . ARG A 1 191 ? -3.691 11.944 -12.927 1.00 90.94 191 ARG A N 1
ATOM 1488 C CA . ARG A 1 191 ? -3.294 11.542 -14.288 1.00 90.94 191 ARG A CA 1
ATOM 1489 C C . ARG A 1 191 ? -3.591 10.069 -14.577 1.00 90.94 191 ARG A C 1
ATOM 1491 O O . ARG A 1 191 ? -3.831 9.274 -13.675 1.00 90.94 191 ARG A O 1
ATOM 1498 N N . ASP A 1 192 ? -3.551 9.709 -15.859 1.00 89.94 192 ASP A N 1
ATOM 1499 C CA . ASP A 1 192 ? -3.796 8.339 -16.318 1.00 89.94 192 ASP A CA 1
ATOM 1500 C C . ASP A 1 192 ? -2.710 7.350 -15.857 1.00 89.94 192 ASP A C 1
ATOM 1502 O O . ASP A 1 192 ? -1.537 7.698 -15.710 1.00 89.94 192 ASP A O 1
ATOM 1506 N N . PHE A 1 193 ? -3.100 6.083 -15.678 1.00 91.06 193 PHE A N 1
ATOM 1507 C CA . PHE A 1 193 ? -2.168 4.990 -15.390 1.00 91.06 193 PHE A CA 1
ATOM 1508 C C . PHE A 1 193 ? -1.288 4.690 -16.614 1.00 91.06 193 PHE A C 1
ATOM 1510 O O . PHE A 1 193 ? -1.818 4.379 -17.683 1.00 91.06 193 PHE A O 1
ATOM 1517 N N . THR A 1 194 ? 0.037 4.739 -16.447 1.00 85.06 194 THR A N 1
ATOM 1518 C CA . THR A 1 194 ? 1.042 4.476 -17.498 1.00 85.06 194 THR A CA 1
ATOM 1519 C C . THR A 1 194 ? 1.818 3.193 -17.264 1.00 85.06 194 THR A C 1
ATOM 1521 O O . THR A 1 194 ? 2.216 2.970 -16.097 1.00 85.06 194 THR A O 1
#

GO terms:
  GO:0016604 nuclear body (C, IDA)

Secondary structure (DSSP, 8-state):
------------SS---S--------S---TTS--SSHHHHTTSSTTTS-S-------HHHHGGGPPPP-PPP-PPPPPTTTSPPHHHHHHHHHHHHHHHHHHHHHHHHHHHSPPPTT--PPPTT-HHHHHHHHH-HHHHSSS---------SS--HHHH-----HHHHTT--HHHHHHHHHHHHHHHHHS---

Radius of gyration: 35.35 Å; chains: 1; bounding box: 66×42×100 Å

InterPro domains:
  IPR035426 Gemin2/Brr1 [PF04938] (28-191)

Organism: Homo sapiens (NCBI:txid9606)

pLDDT: mean 82.07, std 16.98, range [34.69, 98.56]

Sequence (194 aa):
MAWVPAESAVEELMPRLLPVEPCDLTEGFDPSVPPRTPQEYLRIEAAQCPDVVVAQIDPKKLKRKQSVNISLSGCQPAPEGYSPTLQWQQQQVAQFSTVRQNVNKHRSHWKSQQLDSNVTMPKSEDEEGWKKFCLGEKLCADGAVGPATNESPGIDYVQIGFPPLLSIVSRMNQATVTSVLEYLSNWFGERDFT